Protein AF-A0A2N0R7Z6-F1 (afdb_monomer)

Structure (mmCIF, N/CA/C/O backbone):
data_AF-A0A2N0R7Z6-F1
#
_entry.id   AF-A0A2N0R7Z6-F1
#
loop_
_atom_site.group_PDB
_atom_site.id
_atom_site.type_symbol
_atom_site.label_atom_id
_atom_site.label_alt_id
_atom_site.label_comp_id
_atom_site.label_asym_id
_atom_site.label_entity_id
_atom_site.label_seq_id
_atom_site.pdbx_PDB_ins_code
_atom_site.Cartn_x
_atom_site.Cartn_y
_atom_site.Cartn_z
_atom_site.occupancy
_atom_site.B_iso_or_equiv
_atom_site.auth_seq_id
_atom_site.auth_comp_id
_atom_site.auth_asym_id
_atom_site.auth_atom_id
_atom_site.pdbx_PDB_model_num
ATOM 1 N N . MET A 1 1 ? -1.619 -16.756 28.189 1.00 35.09 1 MET A N 1
ATOM 2 C CA . MET A 1 1 ? -2.649 -15.707 28.339 1.00 35.09 1 MET A CA 1
ATOM 3 C C . MET A 1 1 ? -2.092 -14.624 29.244 1.00 35.09 1 MET A C 1
ATOM 5 O O . MET A 1 1 ? -2.162 -14.758 30.459 1.00 35.09 1 MET A O 1
ATOM 9 N N . ILE A 1 2 ? -1.454 -13.606 28.667 1.00 34.19 2 ILE A N 1
ATOM 10 C CA . ILE A 1 2 ? -1.053 -12.417 29.423 1.00 34.19 2 ILE A CA 1
ATOM 11 C C . ILE A 1 2 ? -2.325 -11.587 29.576 1.00 34.19 2 ILE A C 1
ATOM 13 O O . ILE A 1 2 ? -2.895 -11.128 28.592 1.00 34.19 2 ILE A O 1
ATOM 17 N N . TYR A 1 3 ? -2.829 -11.492 30.803 1.00 36.06 3 TYR A N 1
ATOM 18 C CA . TYR A 1 3 ? -3.946 -10.618 31.135 1.00 36.06 3 TYR A CA 1
ATOM 19 C C . TYR A 1 3 ? -3.518 -9.166 30.878 1.00 36.06 3 TYR A C 1
ATOM 21 O O . TYR A 1 3 ? -2.683 -8.635 31.610 1.00 36.06 3 TYR A O 1
ATOM 29 N N . ASN A 1 4 ? -4.093 -8.542 29.846 1.00 42.53 4 ASN A N 1
ATOM 30 C CA . ASN A 1 4 ? -3.980 -7.115 29.537 1.00 42.53 4 ASN A CA 1
ATOM 31 C C . ASN A 1 4 ? -4.578 -6.282 30.680 1.00 42.53 4 ASN A C 1
ATOM 33 O O . ASN A 1 4 ? -5.741 -5.889 30.666 1.00 42.53 4 ASN A O 1
ATOM 37 N N . ARG A 1 5 ? -3.774 -6.018 31.704 1.00 47.09 5 ARG A N 1
ATOM 38 C CA . ARG A 1 5 ? -3.962 -4.900 32.624 1.00 47.09 5 ARG A CA 1
ATOM 39 C C . ARG A 1 5 ? -2.799 -3.960 32.362 1.00 47.09 5 ARG A C 1
ATOM 41 O O . ARG A 1 5 ? -1.707 -4.315 32.784 1.00 47.09 5 ARG A O 1
ATOM 48 N N . LEU A 1 6 ? -3.031 -2.844 31.657 1.00 50.91 6 LEU A N 1
ATOM 49 C CA . LEU A 1 6 ? -2.324 -1.547 31.809 1.00 50.91 6 LEU A CA 1
ATOM 50 C C . LEU A 1 6 ? -2.405 -0.602 30.597 1.00 50.91 6 LEU A C 1
ATOM 52 O O . LEU A 1 6 ? -1.687 0.391 30.576 1.00 50.91 6 LEU A O 1
ATOM 56 N N . ILE A 1 7 ? -3.290 -0.826 29.624 1.00 56.88 7 ILE A N 1
ATOM 57 C CA . ILE A 1 7 ? -3.593 0.226 28.648 1.00 56.88 7 ILE A CA 1
ATOM 58 C C . ILE A 1 7 ? -5.105 0.409 28.575 1.00 56.88 7 ILE A C 1
ATOM 60 O O . ILE A 1 7 ? -5.805 -0.269 27.833 1.00 56.88 7 ILE A O 1
ATOM 64 N N . THR A 1 8 ? -5.614 1.284 29.437 1.00 68.00 8 THR A N 1
ATOM 65 C CA . THR A 1 8 ? -6.973 1.812 29.332 1.00 68.00 8 THR A CA 1
ATOM 66 C C . THR A 1 8 ? -6.880 3.131 28.587 1.00 68.00 8 THR A C 1
ATOM 68 O O . THR A 1 8 ? -6.302 4.080 29.114 1.00 68.00 8 THR A O 1
ATOM 71 N N . PHE A 1 9 ? -7.415 3.175 27.373 1.00 80.62 9 PHE A N 1
ATOM 72 C CA . PHE A 1 9 ? -7.610 4.428 26.657 1.00 80.62 9 PHE A CA 1
ATOM 73 C C . PHE A 1 9 ? -8.965 5.010 27.037 1.00 80.62 9 PHE A C 1
ATOM 75 O O . PHE A 1 9 ? -9.960 4.288 27.105 1.00 80.62 9 PHE A O 1
ATOM 82 N N . SER A 1 10 ? -8.980 6.306 27.316 1.00 78.12 10 SER A N 1
ATOM 83 C CA . SER A 1 10 ? -10.150 7.036 27.802 1.00 78.12 10 SER A CA 1
ATOM 84 C C . SER A 1 10 ? -10.936 7.685 26.664 1.00 78.12 10 SER A C 1
ATOM 86 O O . SER A 1 10 ? -12.086 8.071 26.868 1.00 78.12 10 SER A O 1
ATOM 88 N N . SER A 1 11 ? -10.333 7.817 25.476 1.00 89.62 11 SER A N 1
ATOM 89 C CA . SER A 1 11 ? -10.980 8.411 24.308 1.00 89.62 11 SER A CA 1
ATOM 90 C C . SER A 1 11 ? -10.436 7.875 22.969 1.00 89.62 11 SER A C 1
ATOM 92 O O . SER A 1 11 ? -9.308 7.367 22.916 1.00 89.62 11 SER A O 1
ATOM 94 N N . PRO A 1 12 ? -11.197 8.017 21.864 1.00 91.38 12 PRO A N 1
ATOM 95 C CA . PRO A 1 12 ? -10.737 7.671 20.516 1.00 91.38 12 PRO A CA 1
ATOM 96 C C . PRO A 1 12 ? -9.461 8.415 20.100 1.00 9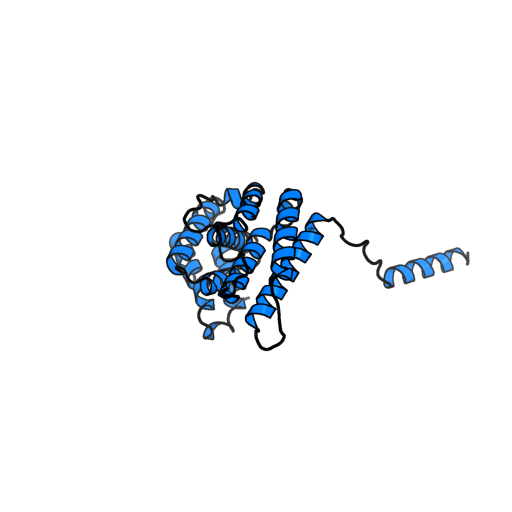1.38 12 PRO A C 1
ATOM 98 O O . PRO A 1 12 ? -8.618 7.868 19.389 1.00 91.38 12 PRO A O 1
ATOM 101 N N . GLU A 1 13 ? -9.270 9.650 20.569 1.00 92.38 13 GLU A N 1
ATOM 102 C CA . GLU A 1 13 ? -8.071 10.441 20.286 1.00 92.38 13 GLU A CA 1
ATOM 103 C C . GLU A 1 13 ? -6.812 9.839 20.916 1.00 92.38 13 GLU A C 1
ATOM 105 O O . GLU A 1 13 ? -5.742 9.881 20.299 1.00 92.38 13 GLU A O 1
ATOM 110 N N . GLU A 1 14 ? -6.921 9.260 22.115 1.00 92.62 14 GLU A N 1
ATOM 111 C CA . GLU A 1 14 ? -5.797 8.578 22.760 1.00 92.62 14 GLU A CA 1
ATOM 112 C C . GLU A 1 14 ? -5.433 7.289 22.013 1.00 92.62 14 GLU A C 1
ATOM 114 O O . GLU A 1 14 ? -4.250 7.047 21.756 1.00 92.62 14 GLU A O 1
ATOM 119 N N . ILE A 1 15 ? -6.439 6.510 21.589 1.00 93.62 15 ILE A N 1
ATOM 120 C CA . ILE A 1 15 ? -6.238 5.301 20.771 1.00 93.62 15 ILE A CA 1
ATOM 121 C C . ILE A 1 15 ? -5.546 5.679 19.459 1.00 93.62 15 ILE A C 1
ATOM 123 O O . ILE A 1 15 ? -4.519 5.097 19.109 1.00 93.62 15 ILE A O 1
ATOM 127 N N . ARG A 1 16 ? -6.049 6.703 18.756 1.00 94.38 16 ARG A N 1
ATOM 128 C CA . ARG A 1 16 ? -5.447 7.212 17.515 1.00 94.38 16 ARG A CA 1
ATOM 129 C C . ARG A 1 16 ? -4.001 7.638 17.736 1.00 94.38 16 ARG A C 1
ATOM 131 O O . ARG A 1 16 ? -3.124 7.234 16.979 1.00 94.38 16 ARG A O 1
ATOM 138 N N . SER A 1 17 ? -3.730 8.399 18.793 1.00 92.88 17 SER A N 1
ATOM 139 C CA . SER A 1 17 ? -2.369 8.831 19.127 1.00 92.88 17 SER A CA 1
ATOM 140 C C . SER A 1 17 ? -1.436 7.636 19.343 1.00 92.88 17 SER A C 1
ATOM 142 O O . SER A 1 17 ? -0.312 7.634 18.836 1.00 92.88 17 SER A O 1
ATOM 144 N N . ALA A 1 18 ? -1.909 6.590 20.028 1.00 93.88 18 ALA A N 1
ATOM 145 C CA . ALA A 1 18 ? -1.157 5.352 20.197 1.00 93.88 18 ALA A CA 1
ATOM 146 C C . ALA A 1 18 ? -0.902 4.650 18.856 1.00 93.88 18 ALA A C 1
ATOM 148 O O . ALA A 1 18 ? 0.247 4.316 18.572 1.00 93.88 18 ALA A O 1
ATOM 149 N N . VAL A 1 19 ? -1.920 4.499 18.000 1.00 94.19 19 VAL A N 1
ATOM 150 C CA . VAL A 1 19 ? -1.770 3.926 16.648 1.00 94.19 19 VAL A CA 1
ATOM 151 C C . VAL A 1 19 ? -0.661 4.645 15.880 1.00 94.19 19 VAL A C 1
ATOM 153 O O . VAL A 1 19 ? 0.244 3.998 15.358 1.00 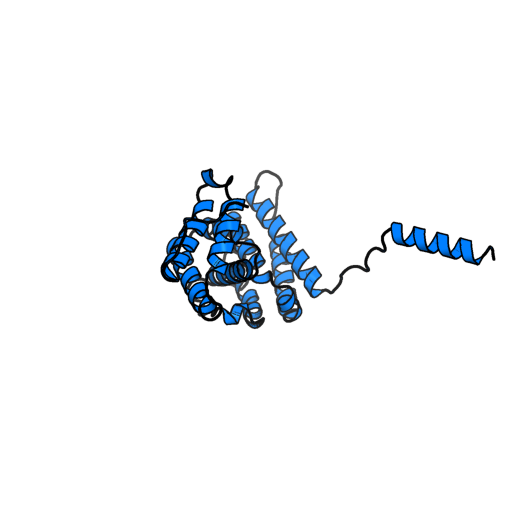94.19 19 VAL A O 1
ATOM 156 N N . ILE A 1 20 ? -0.662 5.981 15.872 1.00 92.38 20 ILE A N 1
ATOM 157 C CA . ILE A 1 20 ? 0.360 6.772 15.175 1.00 92.38 20 ILE A CA 1
ATOM 158 C C . ILE A 1 20 ? 1.766 6.527 15.736 1.00 92.38 20 ILE A C 1
ATOM 160 O O . ILE A 1 20 ? 2.725 6.439 14.968 1.00 92.38 20 ILE A O 1
ATOM 164 N N . VAL A 1 21 ? 1.914 6.398 17.057 1.00 92.06 21 VAL A N 1
ATOM 165 C CA . VAL A 1 21 ? 3.207 6.067 17.675 1.00 92.06 21 VAL A CA 1
ATOM 166 C C . VAL A 1 21 ? 3.667 4.676 17.243 1.00 92.06 21 VAL A C 1
ATOM 168 O O . VAL A 1 21 ? 4.793 4.538 16.762 1.00 92.06 21 VAL A O 1
ATOM 171 N N . PHE A 1 22 ? 2.802 3.666 17.352 1.00 92.25 22 PHE A N 1
ATOM 172 C CA . PHE A 1 22 ? 3.143 2.287 17.003 1.00 92.25 22 PHE A CA 1
ATOM 173 C C . PHE A 1 22 ? 3.451 2.110 15.514 1.00 92.25 22 PHE A C 1
ATOM 175 O O . PHE A 1 22 ? 4.386 1.387 15.188 1.00 92.25 22 PHE A O 1
ATOM 182 N N . LEU A 1 23 ? 2.777 2.835 14.615 1.00 90.88 23 LEU A N 1
ATOM 183 C CA . LEU A 1 23 ? 3.106 2.832 13.182 1.00 90.88 23 LEU A CA 1
ATOM 184 C C . LEU A 1 23 ? 4.501 3.395 12.885 1.00 90.88 23 LEU A C 1
ATOM 186 O O . LEU A 1 23 ? 5.101 3.049 11.869 1.00 90.88 23 LEU A O 1
ATOM 190 N N . ARG A 1 24 ? 5.043 4.250 13.757 1.00 88.06 24 ARG A N 1
ATOM 191 C CA . ARG A 1 24 ? 6.376 4.845 13.579 1.00 88.06 24 ARG A CA 1
ATOM 192 C C . ARG A 1 24 ? 7.496 4.031 14.209 1.00 88.06 24 ARG A C 1
ATOM 194 O O . ARG A 1 24 ? 8.635 4.181 13.776 1.00 88.06 24 ARG A O 1
ATOM 201 N N . LEU A 1 25 ? 7.214 3.191 15.205 1.00 88.88 25 LEU A N 1
ATOM 202 C CA . LEU A 1 25 ? 8.247 2.381 15.863 1.00 88.88 25 LEU A CA 1
ATOM 203 C C . LEU A 1 25 ? 9.074 1.536 14.872 1.00 88.88 25 LEU A C 1
ATOM 205 O O . LEU A 1 25 ? 10.298 1.543 14.998 1.00 88.88 25 LEU A O 1
ATOM 209 N N . PRO A 1 26 ? 8.483 0.903 13.838 1.00 84.50 26 PRO A N 1
ATOM 210 C CA . PRO A 1 26 ? 9.241 0.143 12.844 1.00 84.50 26 PRO A CA 1
ATOM 211 C C . PRO A 1 26 ? 10.211 0.968 11.988 1.00 84.50 26 PRO A C 1
ATOM 213 O O . PRO A 1 26 ? 11.081 0.397 11.332 1.00 84.50 26 PRO A O 1
ATOM 216 N N . LEU A 1 27 ? 10.099 2.303 11.988 1.00 85.50 27 LEU A N 1
ATOM 217 C CA . LEU A 1 27 ? 11.073 3.176 11.321 1.00 85.50 27 LEU A CA 1
ATOM 218 C C . LEU A 1 27 ? 12.439 3.138 12.025 1.00 85.50 27 LEU A C 1
ATOM 220 O O . LEU A 1 27 ? 13.469 3.404 11.399 1.00 85.50 27 LEU A O 1
ATOM 224 N N . ASP A 1 28 ? 12.469 2.782 13.312 1.00 87.44 28 ASP A N 1
ATOM 225 C CA . ASP A 1 28 ? 13.704 2.505 14.030 1.00 87.44 28 ASP A CA 1
ATOM 226 C C . ASP A 1 28 ? 14.141 1.057 13.784 1.00 87.44 28 ASP A C 1
ATOM 228 O O . ASP A 1 28 ? 13.578 0.101 14.319 1.00 87.44 28 ASP A O 1
ATOM 232 N N . LYS A 1 29 ? 15.221 0.892 13.014 1.00 84.19 29 LYS A N 1
ATOM 233 C CA . LYS A 1 29 ? 15.780 -0.427 12.678 1.00 84.19 29 LYS A CA 1
ATOM 234 C C . LYS A 1 29 ? 16.155 -1.267 13.904 1.00 84.19 29 LYS A C 1
ATOM 236 O O . LYS A 1 29 ? 16.246 -2.487 13.795 1.00 84.19 29 LYS A O 1
ATOM 241 N N . ARG A 1 30 ? 16.379 -0.642 15.064 1.00 88.31 30 ARG A N 1
ATOM 242 C CA . ARG A 1 30 ? 16.678 -1.350 16.320 1.00 88.31 30 ARG A CA 1
ATOM 243 C C . ARG A 1 30 ? 15.468 -2.106 16.865 1.00 88.31 30 ARG A C 1
ATOM 245 O O . ARG A 1 30 ? 15.650 -3.036 17.640 1.00 88.31 30 ARG A O 1
ATOM 252 N N . LEU A 1 31 ? 14.259 -1.722 16.455 1.00 86.00 31 LEU A N 1
ATOM 253 C CA . LEU A 1 31 ? 12.999 -2.311 16.903 1.00 86.00 31 LEU A CA 1
ATOM 254 C C . LEU A 1 31 ? 12.452 -3.368 15.932 1.00 86.00 31 LEU A C 1
ATOM 256 O O . LEU A 1 31 ? 11.385 -3.916 16.182 1.00 86.00 31 LEU A O 1
ATOM 260 N N . LEU A 1 32 ? 13.180 -3.718 14.861 1.00 81.44 32 LEU A N 1
ATOM 261 C CA . LEU A 1 32 ? 12.740 -4.730 13.885 1.00 81.44 32 LEU A CA 1
ATOM 262 C C . LEU A 1 32 ? 12.458 -6.100 14.518 1.00 81.44 32 LEU A C 1
ATOM 264 O O . LEU A 1 32 ? 11.581 -6.826 14.050 1.00 81.44 32 LEU A O 1
ATOM 268 N N . SER A 1 33 ? 13.165 -6.441 15.599 1.00 87.00 33 SER A N 1
ATOM 269 C CA . SER A 1 33 ? 12.931 -7.672 16.362 1.00 87.00 33 SER A CA 1
ATOM 270 C C . SER A 1 33 ? 11.574 -7.710 17.067 1.00 87.00 33 SER A C 1
ATOM 272 O O . SER A 1 33 ? 11.182 -8.781 17.506 1.00 87.00 33 SER A O 1
ATOM 274 N N . LEU A 1 34 ? 10.898 -6.563 17.199 1.00 88.19 34 LEU A N 1
ATOM 275 C CA . LEU A 1 34 ? 9.585 -6.410 17.832 1.00 88.19 34 LEU A CA 1
ATOM 276 C C . LEU A 1 34 ? 8.459 -6.206 16.804 1.00 88.19 34 LEU A C 1
ATOM 278 O O . LEU A 1 34 ? 7.361 -5.791 17.165 1.00 88.19 34 LEU A O 1
ATOM 282 N N . SER A 1 35 ? 8.730 -6.416 15.512 1.00 86.25 35 SER A N 1
ATOM 283 C CA . SER A 1 35 ? 7.763 -6.165 14.431 1.00 86.25 35 SER A CA 1
ATOM 284 C C . SER A 1 35 ? 6.459 -6.942 14.618 1.00 86.25 35 SER A C 1
ATOM 286 O O . SER A 1 35 ? 5.386 -6.364 14.479 1.00 86.25 35 SER A O 1
ATOM 288 N N . SER A 1 36 ? 6.540 -8.213 15.021 1.00 87.88 36 SER A N 1
ATOM 289 C CA . SER A 1 36 ? 5.358 -9.042 15.284 1.00 87.88 36 SER A CA 1
ATOM 290 C C . SER A 1 36 ? 4.529 -8.518 16.459 1.00 87.88 36 SER A C 1
ATOM 292 O O . SER A 1 36 ? 3.302 -8.561 16.418 1.00 87.88 36 SER A O 1
ATOM 294 N N . GLU A 1 37 ? 5.170 -8.061 17.532 1.00 90.50 37 GLU A N 1
ATOM 295 C CA . GLU A 1 37 ? 4.500 -7.511 18.709 1.00 90.50 37 GLU A CA 1
ATOM 296 C C . GLU A 1 37 ? 3.864 -6.156 18.395 1.00 90.50 37 GLU A C 1
ATOM 298 O O . GLU A 1 37 ? 2.748 -5.885 18.832 1.00 90.50 37 GLU A O 1
ATOM 303 N N . ILE A 1 38 ? 4.549 -5.324 17.604 1.00 90.31 38 ILE A N 1
ATOM 304 C CA . ILE A 1 38 ? 4.013 -4.053 17.111 1.00 90.31 38 ILE A CA 1
ATOM 305 C C . ILE A 1 38 ? 2.781 -4.309 16.240 1.00 90.31 38 ILE A C 1
ATOM 307 O O . ILE A 1 38 ? 1.764 -3.652 16.447 1.00 90.31 38 ILE A O 1
ATOM 311 N N . GLU A 1 39 ? 2.835 -5.279 15.323 1.00 90.88 39 GLU A N 1
ATOM 312 C CA . GLU A 1 39 ? 1.698 -5.643 14.473 1.00 90.88 39 GLU A CA 1
ATOM 313 C C . GLU A 1 39 ? 0.490 -6.098 15.311 1.00 90.88 39 GLU A C 1
ATOM 315 O O . GLU A 1 39 ? -0.622 -5.614 15.105 1.00 90.88 39 GLU A O 1
ATOM 320 N N . GLN A 1 40 ? 0.704 -6.964 16.308 1.00 91.25 40 GLN A N 1
ATOM 321 C CA . GLN A 1 40 ? -0.361 -7.436 17.205 1.00 91.25 40 GLN A CA 1
ATOM 322 C C . GLN A 1 40 ? -0.963 -6.310 18.053 1.00 91.25 40 GLN A C 1
ATOM 324 O O . GLN A 1 40 ? -2.176 -6.261 18.251 1.00 91.25 40 GLN A O 1
ATOM 329 N N . LEU A 1 41 ? -0.132 -5.398 18.565 1.00 92.38 41 LEU A N 1
ATOM 330 C CA . LEU A 1 41 ? -0.609 -4.248 19.333 1.00 92.38 41 LEU A CA 1
ATOM 331 C C . LEU A 1 41 ? -1.389 -3.274 18.454 1.00 92.38 41 LEU A C 1
ATOM 333 O O . LEU A 1 41 ? -2.435 -2.790 18.879 1.00 92.38 41 LEU A O 1
ATOM 337 N N . LEU A 1 42 ? -0.919 -3.017 17.231 1.00 93.94 42 LEU A N 1
ATOM 338 C CA . LEU A 1 42 ? -1.658 -2.224 16.254 1.00 93.94 42 LEU A CA 1
ATOM 339 C C . LEU A 1 42 ? -3.019 -2.845 15.966 1.00 93.94 42 LEU A C 1
ATOM 341 O O . LEU A 1 42 ? -4.006 -2.120 15.962 1.00 93.94 42 LEU A O 1
ATOM 345 N N . ASP A 1 43 ? -3.088 -4.162 15.784 1.00 94.25 43 ASP A N 1
ATOM 346 C CA . ASP A 1 43 ? -4.355 -4.847 15.541 1.00 94.25 43 ASP A CA 1
ATOM 347 C C . ASP A 1 43 ? -5.345 -4.636 16.692 1.00 94.25 43 ASP A C 1
ATOM 349 O O . ASP A 1 43 ? -6.462 -4.166 16.483 1.00 94.25 43 ASP A O 1
ATOM 353 N N . LEU A 1 44 ? -4.896 -4.855 17.933 1.00 93.31 44 LEU A N 1
ATOM 354 C CA . LEU A 1 44 ? -5.714 -4.611 19.121 1.00 93.31 44 LEU A CA 1
ATOM 355 C C . LEU A 1 44 ? -6.188 -3.157 19.206 1.00 93.31 44 LEU A C 1
ATOM 357 O O . LEU A 1 44 ? -7.358 -2.928 19.486 1.00 93.31 44 LEU A O 1
ATOM 361 N N . LEU A 1 45 ? -5.308 -2.183 18.950 1.00 94.25 45 LEU A N 1
ATOM 362 C CA . LEU A 1 45 ? -5.658 -0.760 18.967 1.00 94.25 45 LEU A CA 1
ATOM 363 C C . LEU A 1 45 ? -6.689 -0.408 17.894 1.00 94.25 45 LEU A C 1
ATOM 365 O O . LEU A 1 45 ? -7.624 0.342 18.169 1.00 94.25 45 LEU A O 1
ATOM 369 N N . LEU A 1 46 ? -6.530 -0.942 16.681 1.00 94.25 46 LEU A N 1
ATOM 370 C CA . LEU A 1 46 ? -7.481 -0.705 15.602 1.00 94.25 46 LEU A CA 1
ATOM 371 C C . LEU A 1 46 ? -8.851 -1.286 15.942 1.00 94.25 46 LEU A C 1
ATOM 373 O O . LEU A 1 46 ? -9.840 -0.634 15.637 1.00 94.25 46 LEU A O 1
ATOM 377 N N . GLU A 1 47 ? -8.929 -2.442 16.602 1.00 92.88 47 GLU A N 1
ATOM 378 C CA . GLU A 1 47 ? -10.188 -3.067 17.041 1.00 92.88 47 GLU A CA 1
ATOM 379 C C . GLU A 1 47 ? -10.867 -2.338 18.218 1.00 92.88 47 GLU A C 1
ATOM 381 O O . GLU A 1 47 ? -12.054 -2.544 18.461 1.00 92.88 47 GLU A O 1
ATOM 386 N N . MET A 1 48 ? -10.171 -1.437 18.924 1.00 92.81 48 MET A N 1
ATOM 387 C CA . MET A 1 48 ? -10.778 -0.650 20.009 1.00 92.81 48 MET A CA 1
ATOM 388 C C . MET A 1 48 ? -11.731 0.450 19.523 1.00 92.81 48 MET A C 1
ATOM 390 O O . MET A 1 48 ? -12.517 0.955 20.323 1.00 92.81 48 MET A O 1
ATOM 394 N N . PHE A 1 49 ? -11.672 0.847 18.249 1.00 92.62 49 PHE A N 1
ATOM 395 C CA . PHE A 1 49 ? -12.618 1.818 17.699 1.00 92.62 49 PHE A CA 1
ATOM 396 C C . PHE A 1 49 ? -14.009 1.199 17.506 1.00 92.62 49 PHE A C 1
ATOM 398 O O . PHE A 1 49 ? -14.144 0.076 17.016 1.00 92.62 49 PHE A O 1
ATOM 405 N N . GLU A 1 50 ? -15.058 1.946 17.829 1.00 91.31 50 GLU A N 1
ATOM 406 C CA . GLU A 1 50 ? -16.431 1.531 17.531 1.00 91.31 50 GLU A CA 1
ATOM 407 C C . GLU A 1 50 ? -16.700 1.595 16.012 1.00 91.31 50 GLU A C 1
ATOM 409 O O . GLU A 1 50 ? -16.064 2.358 15.279 1.00 91.31 50 GLU A O 1
ATOM 414 N N . GLU A 1 51 ? -17.617 0.762 15.509 1.00 88.31 51 GLU A N 1
ATOM 415 C CA . GLU A 1 51 ? -17.904 0.645 14.066 1.00 88.31 51 GLU A CA 1
ATOM 416 C C . GLU A 1 51 ? -18.406 1.957 13.439 1.00 88.31 51 GLU A C 1
ATOM 418 O O . GLU A 1 51 ? -18.064 2.286 12.302 1.00 88.31 51 GLU A O 1
ATOM 423 N N . ASP A 1 52 ? -19.190 2.736 14.182 1.00 89.69 52 ASP A N 1
ATOM 424 C CA . ASP A 1 52 ? -19.708 4.042 13.766 1.00 89.69 52 ASP A CA 1
ATOM 425 C C . ASP A 1 52 ? -18.609 5.118 13.697 1.00 89.69 52 ASP A C 1
ATOM 427 O O . ASP A 1 52 ? -18.662 6.007 12.844 1.00 89.69 52 ASP A O 1
ATOM 431 N N . GLN A 1 53 ? -17.575 4.998 14.532 1.00 89.69 53 GLN A N 1
ATOM 432 C CA . GLN A 1 53 ? -16.428 5.910 14.576 1.00 89.69 53 GLN A CA 1
ATOM 433 C C . GLN A 1 53 ? -15.329 5.538 13.574 1.00 89.69 53 GLN A C 1
ATOM 435 O O . GLN A 1 53 ? -14.566 6.402 13.131 1.00 89.69 53 GLN A O 1
ATOM 440 N N . TRP A 1 54 ? -15.232 4.258 13.201 1.00 89.56 54 TRP A N 1
ATOM 441 C CA . TRP A 1 54 ? -14.114 3.705 12.431 1.00 89.56 54 TRP A CA 1
ATOM 442 C C . TRP A 1 54 ? -13.811 4.481 11.143 1.00 89.56 54 TRP A C 1
ATOM 444 O O . TRP A 1 54 ? -12.651 4.752 10.817 1.00 89.56 54 TRP A O 1
ATOM 454 N N . LYS A 1 55 ? -14.859 4.895 10.426 1.00 86.38 55 LYS A N 1
ATOM 455 C CA . LYS A 1 55 ? -14.744 5.661 9.178 1.00 86.38 55 LYS A CA 1
ATOM 456 C C . LYS A 1 55 ? -14.042 7.005 9.373 1.00 86.38 55 LYS A C 1
ATOM 458 O O . LYS A 1 55 ? -13.160 7.356 8.588 1.00 86.38 55 LYS A O 1
ATOM 463 N N . GLU A 1 56 ? -14.441 7.760 10.392 1.00 88.44 56 GLU A N 1
ATOM 464 C CA . GLU A 1 56 ? -13.837 9.057 10.700 1.00 88.44 56 GLU A CA 1
ATOM 465 C C . GLU A 1 56 ? -12.410 8.877 11.222 1.00 88.44 56 GLU A C 1
ATOM 467 O O . GLU A 1 56 ? -11.483 9.523 10.731 1.00 88.44 56 GLU A O 1
ATOM 472 N N . GLN A 1 57 ? -12.211 7.928 12.139 1.00 91.12 57 GLN A N 1
ATOM 473 C CA . GLN A 1 57 ? -10.906 7.663 12.741 1.00 91.12 57 GLN A CA 1
ATOM 474 C C . GLN A 1 57 ? -9.879 7.195 11.712 1.00 91.12 57 GLN A C 1
ATOM 476 O O . GLN A 1 57 ? -8.743 7.656 11.731 1.00 91.12 57 GLN A O 1
ATOM 481 N N . THR A 1 58 ? -10.276 6.374 10.741 1.00 90.12 58 THR A N 1
ATOM 482 C CA . THR A 1 58 ? -9.390 5.972 9.639 1.00 90.12 58 THR A CA 1
ATOM 483 C C . THR A 1 58 ? -8.919 7.173 8.818 1.00 90.12 58 THR A C 1
ATOM 485 O O . THR A 1 58 ? -7.740 7.264 8.474 1.00 90.12 58 THR A O 1
ATOM 488 N N . LYS A 1 59 ? -9.812 8.128 8.522 1.00 87.81 59 LYS A N 1
ATOM 489 C CA . LYS A 1 59 ? -9.436 9.359 7.812 1.00 87.81 59 LYS A CA 1
ATOM 490 C C . LYS A 1 59 ? -8.425 10.173 8.618 1.00 87.81 59 LYS A C 1
ATOM 492 O O . LYS A 1 59 ? -7.399 10.563 8.065 1.00 87.81 59 LYS A O 1
ATOM 497 N N . LEU A 1 60 ? -8.695 10.364 9.907 1.00 90.88 60 LEU A N 1
ATOM 498 C CA . LEU A 1 60 ? -7.819 11.098 10.817 1.00 90.88 60 LEU A CA 1
ATOM 499 C C . LEU A 1 60 ? -6.448 10.425 10.968 1.00 90.88 60 LEU A C 1
ATOM 501 O O . LEU A 1 60 ? -5.430 11.104 10.888 1.00 90.88 60 LEU A O 1
ATOM 505 N N . ILE A 1 61 ? -6.404 9.094 11.101 1.00 92.56 61 ILE A N 1
ATOM 506 C CA . ILE A 1 61 ? -5.151 8.325 11.126 1.00 92.56 61 ILE A CA 1
ATOM 507 C C . ILE A 1 61 ? -4.354 8.578 9.843 1.00 92.56 61 ILE A C 1
ATOM 509 O O . ILE A 1 61 ? -3.157 8.844 9.909 1.00 92.56 61 ILE A O 1
ATOM 513 N N . CYS A 1 62 ? -4.998 8.532 8.674 1.00 89.25 62 CYS A N 1
ATOM 514 C CA . CYS A 1 62 ? -4.318 8.800 7.410 1.00 89.25 62 CYS A CA 1
ATOM 515 C C . CYS A 1 62 ? -3.763 10.226 7.319 1.00 89.25 62 CYS A C 1
ATOM 517 O O . CYS A 1 62 ? -2.631 10.402 6.865 1.00 89.25 62 CYS A O 1
ATOM 519 N N . ASP A 1 63 ? -4.536 11.224 7.756 1.00 87.88 63 ASP A N 1
ATOM 520 C CA . ASP A 1 63 ? -4.100 12.625 7.795 1.00 87.88 63 ASP A CA 1
ATOM 521 C C . ASP A 1 63 ? -2.873 12.795 8.711 1.00 87.88 63 ASP A C 1
ATOM 523 O O . ASP A 1 63 ? -1.875 13.404 8.316 1.00 87.88 63 ASP A O 1
ATOM 527 N N . ASP A 1 64 ? -2.902 12.181 9.896 1.00 89.81 64 ASP A N 1
ATOM 528 C CA . ASP A 1 64 ? -1.811 12.232 10.874 1.00 89.81 64 ASP A CA 1
ATOM 529 C C . ASP A 1 64 ? -0.547 11.502 10.378 1.00 89.81 64 ASP A C 1
ATOM 531 O O . ASP A 1 64 ? 0.581 11.981 10.565 1.00 89.81 64 ASP A O 1
ATOM 535 N N . VAL A 1 65 ? -0.712 10.350 9.715 1.00 89.31 65 VAL A N 1
ATOM 536 C CA . VAL A 1 65 ? 0.392 9.609 9.085 1.00 89.31 65 VAL A CA 1
ATOM 537 C C . VAL A 1 65 ? 1.040 10.463 7.999 1.00 89.31 65 VAL A C 1
ATOM 539 O O . VAL A 1 65 ? 2.258 10.654 8.030 1.00 89.31 65 VAL A O 1
ATOM 542 N N . GLU A 1 66 ? 0.255 11.026 7.080 1.00 85.38 66 GLU A N 1
ATOM 543 C CA . GLU A 1 66 ? 0.774 11.868 5.999 1.00 85.38 66 GLU A CA 1
ATOM 544 C C . GLU A 1 66 ? 1.510 13.099 6.502 1.00 85.38 66 GLU A C 1
ATOM 546 O O . GLU A 1 66 ? 2.615 13.387 6.030 1.00 85.38 66 GLU A O 1
ATOM 551 N N . PHE A 1 67 ? 0.922 13.793 7.479 1.00 84.50 67 PHE A N 1
ATOM 552 C CA . PHE A 1 67 ? 1.549 14.941 8.118 1.00 84.50 67 PHE A CA 1
ATOM 553 C C . PHE A 1 67 ? 2.913 14.568 8.710 1.00 84.50 67 PHE A C 1
ATOM 555 O O . PHE A 1 67 ? 3.873 15.333 8.620 1.00 84.50 67 PHE A O 1
ATOM 562 N N . SER A 1 68 ? 3.023 13.367 9.277 1.00 82.12 68 SER A N 1
ATOM 563 C CA . SER A 1 68 ? 4.220 12.952 10.001 1.00 82.12 68 SER A CA 1
ATOM 564 C C . SER A 1 68 ? 5.347 12.350 9.171 1.00 82.12 68 SER A C 1
ATOM 566 O O . SER A 1 68 ? 6.513 12.542 9.510 1.00 82.12 68 SER A O 1
ATOM 568 N N . CYS A 1 69 ? 5.036 11.629 8.094 1.00 76.31 69 CYS A N 1
ATOM 569 C CA . CYS A 1 69 ? 6.052 11.002 7.243 1.00 76.31 69 CYS A CA 1
ATOM 570 C C . CYS A 1 69 ? 6.700 11.978 6.260 1.00 76.31 69 CYS A C 1
ATOM 572 O O . CYS A 1 69 ? 7.755 11.677 5.693 1.00 76.31 69 CYS A O 1
ATOM 574 N N . GLY A 1 70 ? 6.062 13.127 6.023 1.00 76.25 70 GLY A N 1
ATOM 575 C CA . GLY A 1 70 ? 6.502 14.096 5.029 1.00 76.25 70 GLY A CA 1
ATOM 576 C C . GLY A 1 70 ? 6.553 13.499 3.618 1.00 76.25 70 GLY A C 1
ATOM 577 O O . GLY A 1 70 ? 5.710 12.694 3.211 1.00 76.25 70 GLY A O 1
ATOM 578 N N . SER A 1 71 ? 7.555 13.903 2.837 1.00 79.19 71 SER A N 1
ATOM 579 C CA . SER A 1 71 ? 7.729 13.486 1.438 1.00 79.19 71 SER A CA 1
ATOM 580 C C . SER A 1 71 ? 8.580 12.222 1.249 1.00 79.19 71 SER A C 1
ATOM 582 O O . SER A 1 71 ? 8.765 11.791 0.112 1.00 79.19 71 SER A O 1
ATOM 584 N N . ILE A 1 72 ? 9.085 11.604 2.324 1.00 86.81 72 ILE A N 1
ATOM 585 C CA . ILE A 1 72 ? 10.023 10.474 2.235 1.00 86.81 72 ILE A CA 1
ATOM 586 C C . ILE A 1 72 ? 9.259 9.175 1.936 1.00 86.81 72 ILE A C 1
ATOM 588 O O . ILE A 1 72 ? 8.556 8.627 2.785 1.00 86.81 72 ILE A O 1
ATOM 592 N N . THR A 1 73 ? 9.429 8.652 0.721 1.00 89.69 73 THR A N 1
ATOM 593 C CA . THR A 1 73 ? 8.751 7.439 0.218 1.00 89.69 73 THR A CA 1
ATOM 594 C C . THR A 1 73 ? 9.092 6.185 1.023 1.00 89.69 73 THR A C 1
ATOM 596 O O . THR A 1 73 ? 8.225 5.346 1.241 1.00 89.69 73 THR A O 1
ATOM 599 N N . GLN A 1 74 ? 10.331 6.068 1.510 1.00 90.31 74 GLN A N 1
ATOM 600 C CA . GLN A 1 74 ? 10.781 4.916 2.295 1.00 90.31 74 GLN A CA 1
ATOM 601 C C . GLN A 1 74 ? 10.024 4.797 3.622 1.00 90.31 74 GLN A C 1
ATOM 603 O O . GLN A 1 74 ? 9.629 3.701 3.997 1.00 90.31 74 GLN A O 1
ATOM 608 N N . PHE A 1 75 ? 9.759 5.914 4.307 1.00 90.69 75 PHE A N 1
ATOM 609 C CA . PHE A 1 75 ? 8.992 5.895 5.557 1.00 90.69 75 PHE A CA 1
ATOM 610 C C . PHE A 1 75 ? 7.537 5.510 5.317 1.00 90.69 75 PHE A C 1
ATOM 612 O O . PHE A 1 75 ? 6.977 4.715 6.066 1.00 90.69 75 PHE A O 1
ATOM 619 N N . LYS A 1 76 ? 6.952 6.014 4.227 1.00 92.06 76 LYS A N 1
ATOM 620 C CA . LYS A 1 76 ? 5.610 5.627 3.785 1.00 92.06 76 LYS A CA 1
ATOM 621 C C . LYS A 1 76 ? 5.517 4.124 3.508 1.00 92.06 76 LYS A C 1
ATOM 623 O O . LYS A 1 76 ? 4.581 3.484 3.974 1.00 92.06 76 LYS A O 1
ATOM 628 N N . ALA A 1 77 ? 6.505 3.558 2.810 1.00 92.75 77 ALA A N 1
ATOM 629 C CA . ALA A 1 77 ? 6.592 2.119 2.557 1.00 92.75 77 ALA A CA 1
ATOM 630 C C . ALA A 1 77 ? 6.688 1.312 3.854 1.00 92.75 77 ALA A C 1
ATOM 632 O O . ALA A 1 77 ? 5.873 0.417 4.064 1.00 92.75 77 ALA A O 1
ATOM 633 N N . SER A 1 78 ? 7.593 1.688 4.761 1.00 90.25 78 SER A N 1
ATOM 634 C CA . SER A 1 78 ? 7.741 0.990 6.040 1.00 90.25 78 SER A CA 1
ATOM 635 C C . SER A 1 78 ? 6.468 1.027 6.889 1.00 90.25 78 SER A C 1
ATOM 637 O O . SER A 1 78 ? 6.151 0.032 7.529 1.00 90.25 78 SER A O 1
ATOM 639 N N . ILE A 1 79 ? 5.696 2.118 6.880 1.00 91.69 79 ILE A N 1
ATOM 640 C CA . ILE A 1 79 ? 4.404 2.148 7.587 1.00 91.69 79 ILE A CA 1
ATOM 641 C C . ILE A 1 79 ? 3.421 1.136 7.000 1.00 91.69 79 ILE A C 1
ATOM 643 O O . ILE A 1 79 ? 2.802 0.386 7.751 1.00 91.69 79 ILE A O 1
ATOM 647 N N . LEU A 1 80 ? 3.283 1.092 5.671 1.00 92.94 80 LEU A N 1
ATOM 648 C CA . LEU A 1 80 ? 2.348 0.169 5.023 1.00 92.94 80 LEU A CA 1
ATOM 649 C C . LEU A 1 80 ? 2.699 -1.300 5.284 1.00 92.94 80 LEU A C 1
ATOM 651 O O . LEU A 1 80 ? 1.799 -2.110 5.514 1.00 92.94 80 LEU A O 1
ATOM 655 N N . GLU A 1 81 ? 3.993 -1.625 5.282 1.00 91.25 81 GLU A N 1
ATOM 656 C CA . GLU A 1 81 ? 4.506 -2.974 5.546 1.00 91.25 81 GLU A CA 1
ATOM 657 C C . GLU A 1 81 ? 4.221 -3.455 6.976 1.00 91.25 81 GLU A C 1
ATOM 659 O O . GLU A 1 81 ? 4.061 -4.653 7.181 1.00 91.25 81 GLU A O 1
ATOM 664 N N . ASN A 1 82 ? 4.126 -2.541 7.951 1.00 89.88 82 ASN A N 1
ATOM 665 C CA . ASN A 1 82 ? 3.920 -2.874 9.367 1.00 89.88 82 ASN A CA 1
ATOM 666 C C . ASN A 1 82 ? 2.460 -2.754 9.834 1.00 89.88 82 ASN A C 1
ATOM 668 O O . ASN A 1 82 ? 2.166 -2.963 11.010 1.00 89.88 82 ASN A O 1
ATOM 672 N N . LEU A 1 8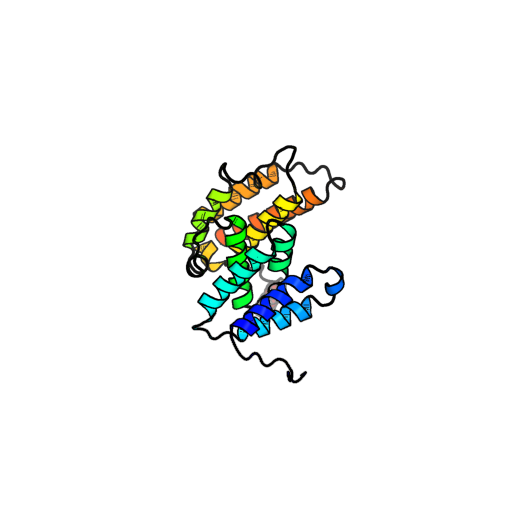3 ? 1.533 -2.403 8.939 1.00 93.00 83 LEU A N 1
ATOM 673 C CA . LEU A 1 83 ? 0.107 -2.462 9.254 1.00 93.00 83 LEU A CA 1
ATOM 674 C C . LEU A 1 83 ? -0.347 -3.918 9.417 1.00 93.00 83 LEU A C 1
ATOM 676 O O . LEU A 1 83 ? 0.117 -4.767 8.654 1.00 93.00 83 LEU A O 1
ATOM 680 N N . PRO A 1 84 ? -1.291 -4.210 10.328 1.00 92.81 84 PRO A N 1
ATOM 681 C CA . PRO A 1 84 ? -1.747 -5.572 10.568 1.00 92.81 84 PRO A CA 1
ATOM 682 C C . PRO A 1 84 ? -2.506 -6.162 9.377 1.00 92.81 84 PRO A C 1
ATOM 684 O O . PRO A 1 84 ? -3.122 -5.455 8.576 1.00 92.81 84 PRO A O 1
ATOM 687 N N . ILE A 1 85 ? -2.479 -7.489 9.259 1.00 90.12 85 ILE A N 1
ATOM 688 C CA . ILE A 1 85 ? -3.199 -8.237 8.211 1.00 90.12 85 ILE A CA 1
ATOM 689 C C . ILE A 1 85 ? -4.713 -8.391 8.457 1.00 90.12 85 ILE A C 1
ATOM 691 O O . ILE A 1 85 ? -5.405 -9.015 7.648 1.00 90.12 85 ILE A O 1
ATOM 695 N N . SER A 1 86 ? -5.242 -7.838 9.550 1.00 92.19 86 SER A N 1
ATOM 696 C CA . SER A 1 86 ? -6.674 -7.852 9.865 1.00 92.19 86 SER A CA 1
ATOM 697 C C . SER A 1 86 ? -7.511 -7.060 8.858 1.00 92.19 86 SER A C 1
ATOM 699 O O . SER A 1 86 ? -6.995 -6.396 7.958 1.00 92.19 86 SER A O 1
ATOM 701 N N . ASN A 1 87 ? -8.840 -7.126 8.971 1.00 90.00 87 ASN A N 1
ATOM 702 C CA . ASN A 1 87 ? -9.727 -6.392 8.062 1.00 90.00 87 ASN A CA 1
ATOM 703 C C . ASN A 1 87 ? -9.510 -4.877 8.160 1.00 90.00 87 ASN A C 1
ATOM 705 O O . ASN A 1 87 ? -9.334 -4.222 7.131 1.00 90.00 87 ASN A O 1
ATOM 709 N N . ARG A 1 88 ? -9.455 -4.338 9.385 1.00 92.19 88 ARG A N 1
ATOM 710 C CA . ARG A 1 88 ? -9.187 -2.916 9.634 1.00 92.19 88 ARG A CA 1
ATOM 711 C C . ARG A 1 88 ? -7.782 -2.522 9.182 1.00 92.19 88 ARG A C 1
ATOM 713 O O . ARG A 1 88 ? -7.628 -1.510 8.499 1.00 92.19 88 ARG A O 1
ATOM 720 N N . GLY A 1 89 ? -6.781 -3.358 9.464 1.00 93.69 89 GLY A N 1
ATOM 721 C CA . GLY A 1 89 ? -5.404 -3.145 9.017 1.00 93.69 89 GLY A CA 1
ATOM 722 C C . GLY A 1 89 ? -5.248 -3.115 7.495 1.00 93.69 89 GLY A C 1
ATOM 723 O O . GLY A 1 89 ? -4.662 -2.176 6.956 1.00 93.69 89 GLY A O 1
ATOM 724 N N . ARG A 1 90 ? -5.841 -4.079 6.777 1.00 92.00 90 ARG A N 1
ATOM 725 C CA . ARG A 1 90 ? -5.835 -4.121 5.303 1.00 92.00 90 ARG A CA 1
ATOM 726 C C . ARG A 1 90 ? -6.561 -2.935 4.681 1.00 92.00 90 ARG A C 1
ATOM 728 O O . ARG A 1 90 ? -6.039 -2.344 3.738 1.00 92.00 90 ARG A O 1
ATOM 735 N N . LEU A 1 91 ? -7.724 -2.556 5.216 1.00 90.44 91 LEU A N 1
ATOM 736 C CA . LEU A 1 91 ? -8.470 -1.381 4.757 1.00 90.44 91 LEU A CA 1
ATOM 737 C C . LEU A 1 91 ? -7.634 -0.103 4.912 1.00 90.44 91 LEU A C 1
ATOM 739 O O . LEU A 1 91 ? -7.491 0.663 3.958 1.00 90.44 91 LEU A O 1
ATOM 743 N N . LEU A 1 92 ? -7.041 0.097 6.093 1.00 92.88 92 LEU A N 1
ATOM 744 C CA . LEU A 1 92 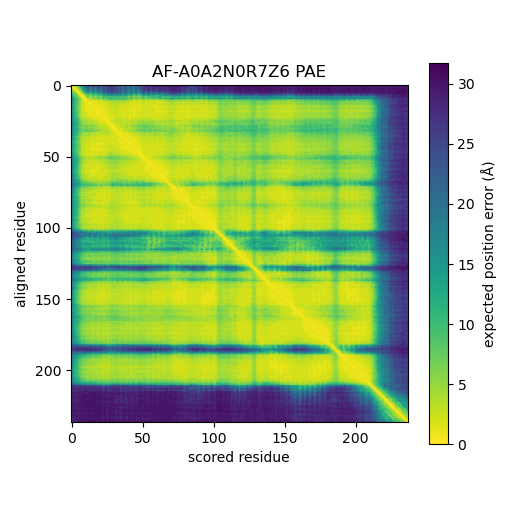? -6.182 1.243 6.381 1.00 92.88 92 LEU A CA 1
ATOM 745 C C . LEU A 1 92 ? -4.944 1.254 5.473 1.00 92.88 92 LEU A C 1
ATOM 747 O O . LEU A 1 92 ? -4.617 2.292 4.898 1.00 92.88 92 LEU A O 1
ATOM 751 N N . ARG A 1 93 ? -4.296 0.096 5.279 1.00 93.94 93 ARG A N 1
ATOM 752 C CA . ARG A 1 93 ? -3.138 -0.061 4.383 1.00 93.94 93 ARG A CA 1
ATOM 753 C C . ARG A 1 93 ? -3.492 0.338 2.960 1.00 93.94 93 ARG A C 1
ATOM 755 O O . ARG A 1 93 ? -2.778 1.119 2.337 1.00 93.94 93 ARG A O 1
ATOM 762 N N . ARG A 1 94 ? -4.617 -0.165 2.465 1.00 91.62 94 ARG A N 1
ATOM 763 C CA . ARG A 1 94 ? -5.103 0.126 1.123 1.00 91.62 94 ARG A CA 1
ATOM 764 C C . ARG A 1 94 ? -5.424 1.609 0.949 1.00 91.62 94 ARG A C 1
ATOM 766 O O . ARG A 1 94 ? -5.028 2.204 -0.051 1.00 91.62 94 ARG A O 1
ATOM 773 N N . PHE A 1 95 ? -6.086 2.224 1.927 1.00 90.62 95 PHE A N 1
ATOM 774 C CA . PHE A 1 95 ? -6.428 3.643 1.864 1.00 90.62 95 PHE A CA 1
ATOM 775 C C . PHE A 1 95 ? -5.197 4.549 1.906 1.00 90.62 95 PHE A C 1
ATOM 777 O O . PHE A 1 95 ? -5.069 5.437 1.062 1.00 90.62 95 PHE A O 1
ATOM 784 N N . LEU A 1 96 ? -4.248 4.287 2.808 1.00 91.75 96 LEU A N 1
ATOM 785 C CA . LEU A 1 96 ? -2.961 4.988 2.832 1.00 91.75 96 LEU A CA 1
ATOM 786 C C . LEU A 1 96 ? -2.202 4.824 1.512 1.00 91.75 96 LEU A C 1
ATOM 788 O O . LEU A 1 96 ? -1.655 5.796 1.000 1.00 91.75 96 LEU A O 1
ATOM 792 N N . ALA A 1 97 ? -2.205 3.625 0.925 1.00 92.44 97 ALA A N 1
ATOM 793 C CA . ALA A 1 97 ? -1.545 3.369 -0.350 1.00 92.44 97 ALA A CA 1
ATOM 794 C C . ALA A 1 97 ? -2.132 4.210 -1.497 1.00 92.44 97 ALA A C 1
ATOM 796 O O . ALA A 1 97 ? -1.375 4.841 -2.238 1.00 92.44 97 ALA A O 1
ATOM 797 N N . PHE A 1 98 ? -3.465 4.301 -1.599 1.00 89.12 98 PHE A N 1
ATOM 798 C CA . PHE A 1 98 ? -4.123 5.212 -2.543 1.00 89.12 98 PHE A CA 1
ATOM 799 C C . PHE A 1 98 ? -3.706 6.661 -2.305 1.00 89.12 98 PHE A C 1
ATOM 801 O O . PHE A 1 98 ? -3.269 7.342 -3.235 1.00 89.12 98 PHE A O 1
ATOM 808 N N . ARG A 1 99 ? -3.764 7.136 -1.059 1.00 87.50 99 ARG A N 1
ATOM 809 C CA . ARG A 1 99 ? -3.379 8.520 -0.782 1.00 87.50 99 ARG A CA 1
ATOM 810 C C . ARG A 1 99 ? -1.900 8.791 -1.070 1.00 87.50 99 ARG A C 1
ATOM 812 O O . ARG A 1 99 ? -1.558 9.855 -1.575 1.00 87.50 99 ARG A O 1
ATOM 819 N N . PHE A 1 100 ? -1.009 7.828 -0.849 1.00 89.44 100 PHE A N 1
ATOM 820 C CA . PHE A 1 100 ? 0.408 7.975 -1.188 1.00 89.44 100 PHE A CA 1
ATOM 821 C C . PHE A 1 100 ? 0.674 7.997 -2.697 1.00 89.44 100 PHE A C 1
ATOM 823 O O . PHE A 1 100 ? 1.614 8.674 -3.118 1.00 89.44 100 PHE A O 1
ATOM 830 N N . LEU A 1 101 ? -0.145 7.316 -3.506 1.00 88.44 101 LEU A N 1
ATOM 831 C CA . LEU A 1 101 ? -0.040 7.327 -4.971 1.00 88.44 101 LEU A CA 1
ATOM 832 C C . LEU A 1 101 ? -0.473 8.663 -5.585 1.00 88.44 101 LEU A C 1
ATOM 834 O O . LEU A 1 101 ? 0.186 9.153 -6.501 1.00 88.44 101 LEU A O 1
ATOM 838 N N . PHE A 1 102 ? -1.559 9.255 -5.084 1.00 82.81 102 PHE A N 1
ATOM 839 C CA . PHE A 1 102 ? -2.149 10.474 -5.656 1.00 82.81 102 PHE A CA 1
ATOM 840 C C . PHE A 1 102 ? -1.792 11.763 -4.891 1.00 82.81 102 PHE A C 1
ATOM 842 O O . PHE A 1 102 ? -1.951 12.872 -5.412 1.00 82.81 102 PHE A O 1
ATOM 849 N N . GLY A 1 103 ? -1.248 11.629 -3.680 1.00 77.00 103 GLY A N 1
ATOM 850 C CA . GLY A 1 103 ? -0.850 12.721 -2.797 1.00 77.00 103 GLY A CA 1
ATOM 851 C C . GLY A 1 103 ? -2.024 13.532 -2.236 1.00 77.00 103 GLY A C 1
ATOM 852 O O . GLY A 1 103 ? -3.189 13.271 -2.507 1.00 77.00 103 GLY A O 1
ATOM 853 N N . LEU A 1 104 ? -1.701 14.607 -1.509 1.00 59.53 104 LEU A N 1
ATOM 854 C CA . LEU A 1 104 ? -2.659 15.512 -0.841 1.00 59.53 104 LEU A CA 1
ATOM 855 C C . LEU A 1 104 ? -3.702 16.170 -1.767 1.00 59.53 104 LEU A C 1
ATOM 857 O O . LEU A 1 104 ? -4.637 16.804 -1.289 1.00 59.53 104 LEU A O 1
ATOM 861 N N . LYS A 1 105 ? -3.531 16.077 -3.091 1.00 56.72 105 LYS A N 1
ATOM 862 C CA . LYS A 1 105 ? -4.484 16.625 -4.066 1.00 56.72 105 LYS A CA 1
ATOM 863 C C . LYS A 1 105 ? -5.717 15.744 -4.245 1.00 56.72 105 LYS A C 1
ATOM 865 O O . 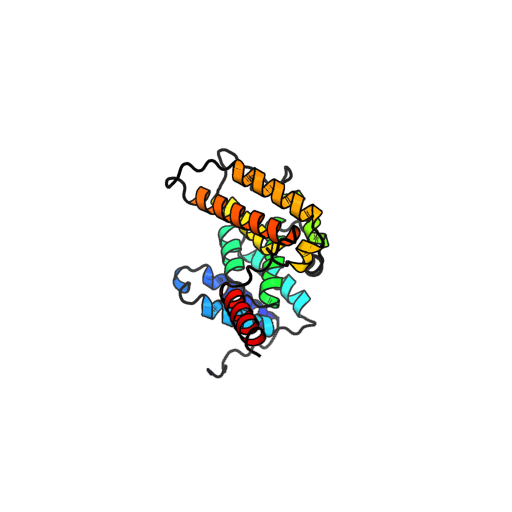LYS A 1 105 ? -6.692 16.205 -4.832 1.00 56.72 105 LYS A O 1
ATOM 870 N N . SER A 1 106 ? -5.681 14.498 -3.780 1.00 60.78 106 SER A N 1
ATOM 871 C CA . SER A 1 106 ? -6.817 13.603 -3.913 1.00 60.78 106 SER A CA 1
ATOM 872 C C . SER A 1 106 ? -7.847 13.820 -2.809 1.00 60.78 106 SER A C 1
ATOM 874 O O . SER A 1 106 ? -7.530 13.707 -1.628 1.00 60.78 106 SER A O 1
ATOM 876 N N . THR A 1 107 ? -9.098 14.059 -3.192 1.00 64.50 107 THR A N 1
ATOM 877 C CA . THR A 1 107 ? -10.250 14.202 -2.286 1.00 64.50 107 THR A CA 1
ATOM 878 C C . THR A 1 107 ? -10.852 12.854 -1.876 1.00 64.50 107 THR A C 1
ATOM 880 O O . THR A 1 107 ? -12.045 12.792 -1.589 1.00 64.50 107 THR A O 1
ATOM 883 N N . PHE A 1 108 ? -10.065 11.773 -1.898 1.00 68.88 108 PHE A N 1
ATOM 884 C CA . PHE A 1 108 ? -10.603 10.430 -1.705 1.00 68.88 108 PHE A CA 1
ATOM 885 C C . PHE A 1 108 ? -11.177 10.247 -0.298 1.00 68.88 108 PHE A C 1
ATOM 887 O O . PHE A 1 108 ? -10.540 10.543 0.717 1.00 68.88 108 PHE A O 1
ATOM 894 N N . SER A 1 109 ? -12.394 9.726 -0.256 1.00 69.12 109 SER A N 1
ATOM 895 C CA . SER A 1 109 ? -13.049 9.202 0.931 1.00 69.12 109 SER A CA 1
ATOM 896 C C . SER A 1 109 ? -12.643 7.746 1.149 1.00 69.12 109 SER A C 1
ATOM 898 O O . SER A 1 109 ? -12.252 7.042 0.222 1.00 69.12 109 SER A O 1
ATOM 900 N N . ILE A 1 110 ? -12.802 7.247 2.375 1.00 68.19 110 ILE A N 1
ATOM 901 C CA . ILE A 1 110 ? -12.627 5.814 2.646 1.00 68.19 110 ILE A CA 1
ATOM 902 C C . ILE A 1 110 ? -13.627 4.953 1.859 1.00 68.19 110 ILE A C 1
ATOM 904 O O . ILE A 1 110 ? -13.323 3.813 1.523 1.00 68.19 110 ILE A O 1
ATOM 908 N N . LEU A 1 111 ? -14.812 5.503 1.554 1.00 67.69 111 LEU A N 1
ATOM 909 C CA . LEU A 1 111 ? -15.829 4.812 0.757 1.00 67.69 111 LEU A CA 1
ATOM 910 C C . LEU A 1 111 ? -15.310 4.510 -0.647 1.00 67.69 111 LEU A C 1
ATOM 912 O O . LEU A 1 111 ? -15.528 3.413 -1.144 1.00 67.69 111 LEU A O 1
ATOM 916 N N . ASP A 1 112 ? -14.523 5.423 -1.211 1.00 66.69 112 ASP A N 1
ATOM 917 C CA . ASP A 1 112 ? -13.948 5.265 -2.542 1.00 66.69 112 ASP A CA 1
ATOM 918 C C . ASP A 1 112 ? -13.004 4.057 -2.597 1.00 66.69 112 ASP A C 1
ATOM 920 O O . ASP A 1 112 ? -12.872 3.442 -3.640 1.00 66.69 112 ASP A O 1
ATOM 924 N N . VAL A 1 113 ? -12.373 3.671 -1.481 1.00 68.38 113 VAL A N 1
ATOM 925 C CA . VAL A 1 113 ? -11.499 2.483 -1.407 1.00 68.38 113 VAL A CA 1
ATOM 926 C C . VAL A 1 113 ? -12.285 1.184 -1.242 1.00 68.38 113 VAL A C 1
ATOM 928 O O . VAL A 1 113 ? -11.825 0.111 -1.637 1.00 68.38 113 VAL A O 1
ATOM 931 N N . ILE A 1 114 ? -13.474 1.262 -0.652 1.00 70.50 114 ILE A N 1
ATOM 932 C CA . ILE A 1 114 ? -14.391 0.124 -0.531 1.00 70.50 114 ILE A CA 1
ATOM 933 C C . ILE A 1 114 ? -15.114 -0.113 -1.863 1.00 70.50 114 ILE A C 1
ATOM 935 O O . ILE A 1 114 ? -15.498 -1.241 -2.167 1.00 70.50 114 ILE A O 1
ATOM 939 N N . GLU A 1 115 ? -15.247 0.921 -2.685 1.00 72.19 115 GLU A N 1
ATOM 940 C CA . GLU A 1 115 ? -15.874 0.835 -3.992 1.00 72.19 115 GLU A CA 1
ATOM 941 C C . GLU A 1 115 ? -14.839 0.601 -5.108 1.00 72.19 115 GLU A C 1
ATOM 943 O O . GLU A 1 115 ? -13.730 1.131 -5.085 1.00 72.19 115 GLU A O 1
ATOM 948 N N . PRO A 1 116 ? -15.173 -0.199 -6.132 1.00 65.25 116 PRO A N 1
ATOM 949 C CA . PRO A 1 116 ? -14.238 -0.520 -7.209 1.00 65.25 116 PRO A CA 1
ATOM 950 C C . PRO A 1 116 ? -13.910 0.684 -8.108 1.00 65.25 116 PRO A C 1
ATOM 952 O O . PRO A 1 116 ? -12.955 0.623 -8.880 1.00 65.25 116 PRO A O 1
ATOM 955 N N . GLU A 1 117 ? -14.678 1.775 -8.037 1.00 75.38 117 GLU A N 1
ATOM 956 C CA . GLU A 1 117 ? -14.559 2.916 -8.950 1.00 75.38 117 GLU A CA 1
ATOM 957 C C . GLU A 1 117 ? -13.209 3.629 -8.844 1.00 75.38 117 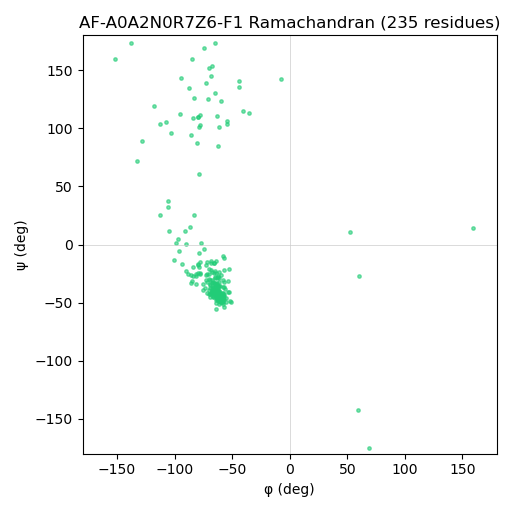GLU A C 1
ATOM 959 O O . GLU A 1 117 ? -12.668 4.065 -9.864 1.00 75.38 117 GLU A O 1
ATOM 964 N N . ILE A 1 118 ? -12.600 3.669 -7.652 1.00 79.12 118 ILE A N 1
ATOM 965 C CA . ILE A 1 118 ? -11.283 4.293 -7.471 1.00 79.12 118 ILE A CA 1
ATOM 966 C C . ILE A 1 118 ? -10.193 3.591 -8.288 1.00 79.12 118 ILE A C 1
ATOM 968 O O . ILE A 1 118 ? -9.233 4.234 -8.715 1.00 79.12 118 ILE A O 1
ATOM 972 N N . ILE A 1 119 ? -10.345 2.292 -8.577 1.00 84.25 119 ILE A N 1
ATOM 973 C CA . ILE A 1 119 ? -9.384 1.522 -9.379 1.00 84.25 119 ILE A CA 1
ATOM 974 C C . ILE A 1 119 ? -9.277 2.116 -10.788 1.00 84.25 119 ILE A C 1
ATOM 976 O O . ILE A 1 119 ? -8.185 2.146 -11.353 1.00 84.25 119 ILE A O 1
ATOM 980 N N . ASN A 1 120 ? -10.366 2.679 -11.322 1.00 86.19 120 ASN A N 1
ATOM 981 C CA . ASN A 1 120 ? -10.392 3.304 -12.648 1.00 86.19 120 ASN A CA 1
ATOM 982 C C . ASN A 1 120 ? -9.525 4.566 -12.747 1.00 86.19 120 ASN A C 1
ATOM 984 O O . ASN A 1 120 ? -9.188 4.976 -13.854 1.00 86.19 120 ASN A O 1
ATOM 988 N N . SER A 1 121 ? -9.112 5.149 -11.616 1.00 84.81 121 SER A N 1
ATOM 989 C CA . SER A 1 121 ? -8.160 6.268 -11.586 1.00 84.81 121 SER A CA 1
ATOM 990 C C . SER A 1 121 ? -6.691 5.821 -11.637 1.00 84.81 121 SER A C 1
ATOM 992 O O . SER A 1 121 ? -5.813 6.600 -12.003 1.00 84.81 121 SER A O 1
ATOM 994 N N . LEU A 1 122 ? -6.382 4.559 -11.312 1.00 87.06 122 LEU A N 1
ATOM 995 C CA . LEU A 1 122 ? -5.000 4.059 -11.262 1.00 87.06 122 LEU A CA 1
ATOM 996 C C . LEU A 1 122 ? -4.262 4.094 -12.610 1.00 87.06 122 LEU A C 1
ATOM 998 O O . LEU A 1 122 ? -3.061 4.377 -12.606 1.00 87.06 122 LEU A O 1
ATOM 1002 N N . PRO A 1 123 ? -4.898 3.865 -13.777 1.00 87.50 123 PRO A N 1
ATOM 1003 C CA . PRO A 1 123 ? -4.217 4.019 -15.057 1.00 87.50 123 PRO A CA 1
ATOM 1004 C C . PRO A 1 123 ? -3.665 5.428 -15.306 1.00 87.50 123 PRO A C 1
ATOM 1006 O O . PRO A 1 123 ? -2.680 5.551 -16.045 1.00 87.50 123 PRO A O 1
ATOM 1009 N N . ASP A 1 124 ? -4.246 6.466 -14.691 1.00 84.25 124 ASP A N 1
ATOM 1010 C CA . ASP A 1 124 ? -3.750 7.842 -14.791 1.00 84.25 124 ASP A CA 1
ATOM 1011 C C . ASP A 1 124 ? -2.371 8.006 -14.144 1.00 84.25 124 ASP A C 1
ATOM 1013 O O . ASP A 1 124 ? -1.592 8.850 -14.587 1.00 84.25 124 ASP A O 1
ATOM 1017 N N . LEU A 1 125 ? -2.003 7.141 -13.188 1.00 83.00 125 LEU A N 1
ATOM 1018 C CA . LEU A 1 125 ? -0.676 7.149 -12.562 1.00 83.00 125 LEU A CA 1
ATOM 1019 C C . LEU A 1 125 ? 0.461 6.887 -13.553 1.00 83.00 125 LEU A C 1
ATOM 1021 O O . LEU A 1 125 ? 1.604 7.263 -13.319 1.00 83.00 125 LEU A O 1
ATOM 1025 N N . PHE A 1 126 ? 0.156 6.228 -14.666 1.00 81.62 126 PHE A N 1
ATOM 1026 C CA . PHE A 1 126 ? 1.129 5.926 -15.709 1.00 81.62 126 PHE A CA 1
ATOM 1027 C C . PHE A 1 126 ? 1.117 6.953 -16.848 1.00 81.62 126 PHE A C 1
ATOM 1029 O O . PHE A 1 126 ? 1.926 6.850 -17.776 1.00 81.62 126 PHE A O 1
ATOM 1036 N N . ARG A 1 127 ? 0.181 7.912 -16.822 1.00 77.81 127 ARG A N 1
ATOM 1037 C CA . ARG A 1 127 ? 0.145 9.024 -17.779 1.00 77.81 127 ARG A CA 1
ATOM 1038 C C . ARG A 1 127 ? 1.238 10.036 -17.433 1.00 77.81 127 ARG A C 1
ATOM 1040 O O . ARG A 1 127 ? 1.900 9.954 -16.402 1.00 77.81 127 ARG A O 1
ATOM 1047 N N . ASP A 1 128 ? 1.469 10.981 -18.339 1.00 58.16 128 ASP A N 1
ATOM 1048 C CA . ASP A 1 128 ? 2.680 11.809 -18.395 1.00 58.16 128 ASP A CA 1
ATOM 1049 C C . ASP A 1 128 ? 3.017 12.644 -17.141 1.00 58.16 128 ASP A C 1
ATOM 1051 O O . ASP A 1 128 ? 4.129 13.168 -17.062 1.00 58.16 128 ASP A O 1
ATOM 1055 N N . SER A 1 129 ? 2.115 12.734 -16.158 1.00 52.84 129 SER A N 1
ATOM 1056 C CA . SER A 1 129 ? 2.239 13.540 -14.940 1.00 52.84 129 SER A CA 1
ATOM 1057 C C . SER A 1 129 ? 3.080 12.913 -13.818 1.00 52.84 129 SER A C 1
ATOM 1059 O O . SER A 1 129 ? 3.650 13.662 -13.024 1.00 52.84 129 SER A O 1
ATOM 1061 N N . LEU A 1 130 ? 3.211 11.583 -13.742 1.00 60.19 130 LEU A N 1
ATOM 1062 C CA . LEU A 1 130 ? 4.002 10.904 -12.704 1.00 60.19 130 LEU A CA 1
ATOM 1063 C C . LEU A 1 130 ? 5.300 10.346 -13.295 1.00 60.19 130 LEU A C 1
ATOM 1065 O O . LEU A 1 130 ? 5.330 9.347 -14.013 1.00 60.19 130 LEU A O 1
ATOM 1069 N N . THR A 1 131 ? 6.413 11.014 -12.986 1.00 68.56 131 THR A N 1
ATOM 1070 C CA . THR A 1 131 ? 7.750 10.663 -13.494 1.00 68.56 131 THR A CA 1
ATOM 1071 C C . THR A 1 131 ? 8.243 9.302 -13.006 1.00 68.56 131 THR A C 1
ATOM 1073 O O . THR A 1 131 ? 9.083 8.701 -13.670 1.00 68.56 131 THR A O 1
ATOM 1076 N N . VAL A 1 132 ? 7.713 8.793 -11.888 1.00 82.75 132 VAL A N 1
ATOM 1077 C CA . VAL A 1 132 ? 8.237 7.592 -11.225 1.00 82.75 132 VAL A CA 1
ATOM 1078 C C . VAL A 1 132 ? 8.010 6.301 -12.018 1.00 82.75 132 VAL A C 1
ATOM 1080 O O . VAL A 1 132 ? 8.890 5.447 -12.038 1.00 82.75 132 VAL A O 1
ATOM 1083 N N . PHE A 1 133 ? 6.900 6.177 -12.756 1.00 85.94 133 PHE A N 1
ATOM 1084 C CA . PHE A 1 133 ? 6.612 5.006 -13.601 1.00 85.94 133 PHE A CA 1
ATOM 1085 C C . PHE A 1 133 ? 7.222 5.107 -15.009 1.00 85.94 133 PHE A C 1
ATOM 1087 O O . PHE A 1 133 ? 6.862 4.349 -15.911 1.00 85.94 133 PHE A O 1
ATOM 1094 N N . LYS A 1 134 ? 8.160 6.036 -15.226 1.00 86.62 134 LYS A N 1
ATOM 1095 C CA . LYS A 1 134 ? 8.895 6.172 -16.486 1.00 86.62 134 LYS A CA 1
ATOM 1096 C C . LYS A 1 134 ? 10.379 5.937 -16.258 1.00 86.62 134 LYS A C 1
ATOM 1098 O O . LYS A 1 134 ? 11.037 6.697 -15.557 1.00 86.62 134 LYS A O 1
ATOM 1103 N N . ILE A 1 135 ? 10.917 4.920 -16.927 1.00 87.44 135 ILE A N 1
ATOM 1104 C CA . ILE A 1 135 ? 12.360 4.662 -16.917 1.00 87.44 135 ILE A CA 1
ATOM 1105 C C . ILE A 1 135 ? 13.076 5.741 -17.734 1.00 87.44 135 ILE A C 1
ATOM 1107 O O . ILE A 1 135 ? 12.739 5.976 -18.901 1.00 87.44 135 ILE A O 1
ATOM 1111 N N . ARG A 1 136 ? 14.047 6.384 -17.094 1.00 86.12 136 ARG A N 1
ATOM 1112 C CA . ARG A 1 136 ? 14.974 7.401 -17.596 1.00 86.12 136 ARG A CA 1
ATOM 1113 C C . ARG A 1 136 ? 16.367 7.101 -17.031 1.00 86.12 136 ARG A C 1
ATOM 1115 O O . ARG A 1 136 ? 16.512 6.214 -16.186 1.00 86.12 136 ARG A O 1
ATOM 1122 N N . ASP A 1 137 ? 17.378 7.832 -17.478 1.00 82.56 137 ASP A N 1
ATOM 1123 C CA . ASP A 1 137 ? 18.760 7.607 -17.039 1.00 82.56 137 ASP A CA 1
ATOM 1124 C C . ASP A 1 137 ? 18.934 7.918 -15.541 1.00 82.56 137 ASP A C 1
ATOM 1126 O O . ASP A 1 137 ? 19.658 7.225 -14.826 1.00 82.56 137 ASP A O 1
ATOM 1130 N N . GLU A 1 138 ? 18.184 8.903 -15.049 1.00 84.69 138 GLU A N 1
ATOM 1131 C CA . GLU A 1 138 ? 18.157 9.386 -13.669 1.00 84.69 138 GLU A CA 1
ATOM 1132 C C . GLU A 1 138 ? 17.112 8.699 -12.768 1.00 84.69 138 GLU A C 1
ATOM 1134 O O . GLU A 1 138 ? 16.826 9.180 -11.670 1.00 84.69 138 GLU A O 1
ATOM 1139 N N . THR A 1 139 ? 16.501 7.590 -13.207 1.00 88.25 139 THR A N 1
ATOM 1140 C CA . THR A 1 139 ? 15.454 6.914 -12.423 1.00 88.25 139 THR A CA 1
ATOM 1141 C C . THR A 1 139 ? 15.970 6.453 -11.057 1.00 88.25 139 THR A C 1
ATOM 1143 O O . THR A 1 139 ? 16.879 5.626 -10.957 1.00 88.25 139 THR A O 1
ATOM 1146 N N . ASN A 1 140 ? 15.305 6.910 -9.993 1.00 90.50 140 ASN A N 1
ATOM 1147 C CA . ASN A 1 140 ? 15.484 6.370 -8.651 1.00 90.50 140 ASN A CA 1
ATOM 1148 C C . ASN A 1 140 ? 14.709 5.050 -8.508 1.00 90.50 140 ASN A C 1
ATOM 1150 O O . ASN A 1 140 ? 13.496 5.035 -8.301 1.00 90.50 140 ASN A O 1
ATOM 1154 N N . TYR A 1 141 ? 15.421 3.928 -8.599 1.00 91.38 141 TYR A N 1
ATOM 1155 C CA . TYR A 1 141 ? 14.819 2.596 -8.509 1.00 91.38 141 TYR A CA 1
ATOM 1156 C C . TYR A 1 141 ? 14.282 2.251 -7.115 1.00 91.38 141 TYR A C 1
ATOM 1158 O O . TYR A 1 141 ? 13.380 1.423 -7.010 1.00 91.38 141 TYR A O 1
ATOM 1166 N N . THR A 1 142 ? 14.773 2.906 -6.060 1.00 92.31 142 THR A N 1
ATOM 1167 C CA . THR A 1 142 ? 14.208 2.759 -4.711 1.00 92.31 142 THR A CA 1
ATOM 1168 C C . THR A 1 142 ? 12.828 3.400 -4.625 1.00 92.31 142 THR A C 1
ATOM 1170 O O . THR A 1 142 ? 11.904 2.799 -4.083 1.00 92.31 142 THR A O 1
ATOM 1173 N N . ASP A 1 143 ? 12.658 4.589 -5.209 1.00 91.88 143 ASP A N 1
ATOM 1174 C CA . ASP A 1 143 ? 11.340 5.224 -5.287 1.00 91.88 143 ASP A CA 1
ATOM 1175 C C . ASP A 1 143 ? 10.403 4.422 -6.183 1.00 91.88 143 ASP A C 1
ATOM 1177 O O . ASP A 1 143 ? 9.271 4.163 -5.789 1.00 91.88 143 ASP A O 1
ATOM 1181 N N . LEU A 1 144 ? 10.879 3.958 -7.343 1.00 93.56 144 LEU A N 1
ATOM 1182 C CA . LEU A 1 144 ? 10.082 3.092 -8.208 1.00 93.56 144 LEU A CA 1
ATOM 1183 C C . LEU A 1 144 ? 9.593 1.845 -7.461 1.00 93.56 144 LEU A C 1
ATOM 1185 O O . LEU A 1 144 ? 8.409 1.529 -7.535 1.00 93.56 144 LEU A O 1
ATOM 1189 N N . TYR A 1 145 ? 10.469 1.173 -6.709 1.00 94.94 145 TYR A N 1
ATOM 1190 C CA . TYR A 1 145 ? 10.082 0.044 -5.862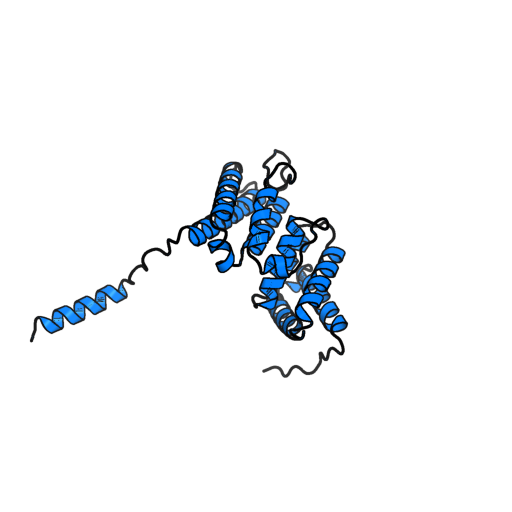 1.00 94.94 145 TYR A CA 1
ATOM 1191 C C . TYR A 1 145 ? 8.968 0.434 -4.878 1.00 94.94 145 TYR A C 1
ATOM 1193 O O . TYR A 1 145 ? 7.939 -0.234 -4.835 1.00 94.94 145 TYR A O 1
ATOM 1201 N N . ASN A 1 146 ? 9.126 1.543 -4.147 1.00 94.94 146 ASN A N 1
ATOM 1202 C CA . ASN A 1 146 ? 8.136 1.995 -3.164 1.00 94.94 146 ASN A CA 1
ATOM 1203 C C . ASN A 1 146 ? 6.785 2.346 -3.809 1.00 94.94 146 ASN A C 1
ATOM 1205 O O . ASN A 1 146 ? 5.742 1.978 -3.282 1.00 94.94 146 ASN A O 1
ATOM 1209 N N . TYR A 1 147 ? 6.772 3.009 -4.968 1.00 94.31 147 TYR A N 1
ATOM 1210 C CA . TYR A 1 147 ? 5.523 3.330 -5.670 1.00 94.31 147 TYR A CA 1
ATOM 1211 C C . TYR A 1 147 ? 4.834 2.091 -6.247 1.00 94.31 147 TYR A C 1
ATOM 1213 O O . TYR A 1 147 ? 3.606 2.016 -6.238 1.00 94.31 147 TYR A O 1
ATOM 1221 N N . VAL A 1 148 ? 5.598 1.100 -6.712 1.00 95.38 148 VAL A N 1
ATOM 1222 C CA . VAL A 1 148 ? 5.036 -0.198 -7.112 1.00 95.38 148 VAL A CA 1
ATOM 1223 C C . VAL A 1 148 ? 4.473 -0.929 -5.892 1.00 95.38 148 VAL A C 1
ATOM 1225 O O . VAL A 1 148 ? 3.410 -1.529 -6.002 1.00 95.38 148 VAL A O 1
ATOM 1228 N N . LEU A 1 149 ? 5.117 -0.828 -4.726 1.00 96.00 149 LEU A N 1
ATOM 1229 C CA . LEU A 1 149 ? 4.604 -1.376 -3.468 1.00 96.00 149 LEU A CA 1
ATOM 1230 C C . LEU A 1 149 ? 3.297 -0.690 -3.035 1.00 96.00 149 LEU A C 1
ATOM 1232 O O . LEU A 1 149 ? 2.364 -1.354 -2.595 1.00 96.00 149 LEU A O 1
ATOM 1236 N N . PHE A 1 150 ? 3.180 0.630 -3.206 1.00 94.69 150 PHE A N 1
ATOM 1237 C CA . PHE A 1 150 ? 1.918 1.334 -2.958 1.00 94.69 150 PHE A CA 1
ATOM 1238 C C . PHE A 1 150 ? 0.826 0.860 -3.920 1.00 94.69 150 PHE A C 1
ATOM 1240 O O . PHE A 1 150 ? -0.293 0.591 -3.498 1.00 94.69 150 PHE A O 1
ATOM 1247 N N . LEU A 1 151 ? 1.149 0.706 -5.207 1.00 94.69 151 LEU A N 1
ATOM 1248 C CA . LEU A 1 151 ? 0.206 0.169 -6.189 1.00 94.69 151 LEU A CA 1
ATOM 1249 C C . LEU A 1 151 ? -0.232 -1.258 -5.839 1.00 94.69 151 LEU A C 1
ATOM 1251 O O . LEU A 1 151 ? -1.409 -1.582 -5.971 1.00 94.69 151 LEU A O 1
ATOM 1255 N N . ASP A 1 152 ? 0.696 -2.085 -5.365 1.00 95.38 152 ASP A N 1
ATOM 1256 C CA . ASP A 1 152 ? 0.422 -3.436 -4.889 1.00 95.38 152 ASP A CA 1
ATOM 1257 C C . ASP A 1 152 ? -0.618 -3.422 -3.754 1.00 95.38 152 ASP A C 1
ATOM 1259 O O . ASP A 1 152 ? -1.678 -4.040 -3.882 1.00 95.38 152 ASP A O 1
ATOM 1263 N N . TYR A 1 153 ? -0.376 -2.635 -2.702 1.00 94.75 153 TYR A N 1
ATOM 1264 C CA . TYR A 1 153 ? -1.302 -2.518 -1.573 1.00 94.75 153 TYR A CA 1
ATOM 1265 C C . TYR A 1 153 ? -2.640 -1.861 -1.930 1.00 94.75 153 TYR A C 1
ATOM 1267 O O . TYR A 1 153 ? -3.668 -2.220 -1.357 1.00 94.75 153 TYR A O 1
ATOM 1275 N N . ALA A 1 154 ? -2.664 -0.929 -2.885 1.00 92.31 154 ALA A N 1
ATOM 1276 C CA . ALA A 1 154 ? -3.905 -0.348 -3.402 1.00 92.31 154 ALA A CA 1
ATOM 1277 C C . ALA A 1 154 ? -4.778 -1.397 -4.127 1.00 92.31 154 ALA A C 1
ATOM 1279 O O . ALA A 1 154 ? -6.009 -1.290 -4.133 1.00 92.31 154 ALA A O 1
ATOM 1280 N N . LEU A 1 155 ? -4.145 -2.430 -4.696 1.00 92.25 155 LEU A N 1
ATOM 1281 C CA . LEU A 1 155 ? -4.744 -3.521 -5.471 1.00 92.25 155 LEU A CA 1
ATOM 1282 C C . LEU A 1 155 ? -4.793 -4.853 -4.688 1.00 92.25 155 LEU A C 1
ATOM 1284 O O . LEU A 1 155 ? -4.645 -5.923 -5.283 1.00 92.25 155 LEU A O 1
ATOM 1288 N N . ASP A 1 156 ? -4.961 -4.804 -3.364 1.00 89.69 156 ASP A N 1
ATOM 1289 C CA . ASP A 1 156 ? -4.996 -6.003 -2.505 1.00 89.69 156 ASP A CA 1
ATOM 1290 C C . ASP A 1 156 ? -6.363 -6.732 -2.525 1.00 89.69 156 ASP A C 1
ATOM 1292 O O . ASP A 1 156 ? -6.443 -7.938 -2.305 1.00 89.69 156 ASP A O 1
ATOM 1296 N N . ASP A 1 157 ? -7.462 -6.033 -2.836 1.00 88.56 157 ASP A N 1
ATOM 1297 C CA . ASP A 1 157 ? -8.819 -6.604 -2.807 1.00 88.56 157 ASP A CA 1
ATOM 1298 C C . ASP A 1 157 ? -9.203 -7.311 -4.119 1.00 88.56 1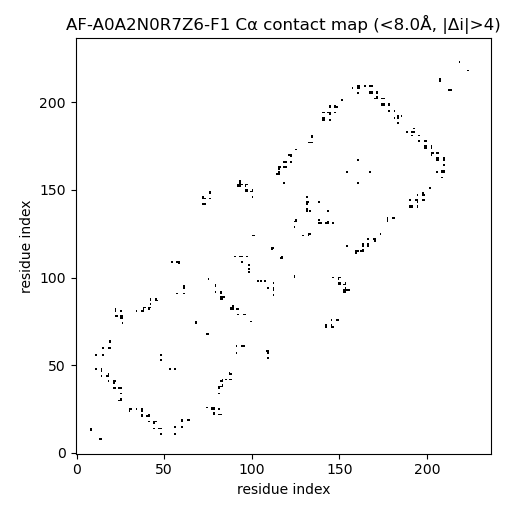57 ASP A C 1
ATOM 1300 O O . ASP A 1 157 ? -9.735 -6.701 -5.052 1.00 88.56 157 ASP A O 1
ATOM 1304 N N . GLU A 1 158 ? -8.995 -8.631 -4.170 1.00 88.25 158 GLU A N 1
ATOM 1305 C CA . GLU A 1 158 ? -9.333 -9.466 -5.332 1.00 88.25 158 GLU A CA 1
ATOM 1306 C C . GLU A 1 158 ? -10.789 -9.345 -5.805 1.00 88.25 158 GLU A C 1
ATOM 1308 O O . GLU A 1 158 ? -11.054 -9.532 -6.997 1.00 88.25 158 GLU A O 1
ATOM 1313 N N . SER A 1 159 ? -11.740 -9.087 -4.901 1.00 86.06 159 SER A N 1
ATOM 1314 C CA . SER A 1 159 ? -13.157 -9.009 -5.271 1.00 86.06 159 SER A CA 1
ATOM 1315 C C . SER A 1 159 ? -13.412 -7.799 -6.170 1.00 86.06 159 SER A C 1
ATOM 1317 O O . SER A 1 159 ? -14.084 -7.914 -7.196 1.00 86.06 159 SER A O 1
ATOM 1319 N N . GLN A 1 160 ? -12.771 -6.673 -5.858 1.00 86.19 160 GLN A N 1
ATOM 1320 C CA . GLN A 1 160 ? -12.855 -5.460 -6.660 1.00 86.19 160 GLN A CA 1
ATOM 1321 C C . GLN A 1 160 ? -12.056 -5.570 -7.957 1.00 86.19 160 GLN A C 1
ATOM 1323 O O . GLN A 1 160 ? -12.534 -5.131 -9.004 1.00 86.19 160 GLN A O 1
ATOM 1328 N N . LEU A 1 161 ? -10.887 -6.224 -7.928 1.00 88.69 161 LEU A N 1
ATOM 1329 C CA . LEU A 1 161 ? -10.087 -6.465 -9.137 1.00 88.69 161 LEU A CA 1
ATOM 1330 C C . LEU A 1 161 ? -10.875 -7.221 -10.214 1.00 88.69 161 LEU A C 1
ATOM 1332 O O . LEU A 1 161 ? -10.728 -6.941 -11.403 1.00 88.69 161 LEU A O 1
ATOM 1336 N N . ARG A 1 162 ? -11.729 -8.172 -9.811 1.00 85.56 162 ARG A N 1
ATOM 1337 C CA . ARG A 1 162 ? -12.581 -8.934 -10.740 1.00 85.56 162 ARG A CA 1
ATOM 1338 C C . ARG A 1 162 ? -13.651 -8.069 -11.400 1.00 85.56 162 ARG A C 1
ATOM 1340 O O . ARG A 1 162 ? -13.980 -8.318 -12.557 1.00 85.56 162 ARG A O 1
ATOM 1347 N N . ASN A 1 163 ? -14.159 -7.065 -10.687 1.00 86.25 163 ASN A N 1
ATOM 1348 C CA . ASN A 1 163 ? -15.171 -6.140 -11.197 1.00 86.25 163 ASN A CA 1
ATOM 1349 C C . ASN A 1 163 ? -14.573 -5.076 -12.134 1.00 86.25 163 ASN A C 1
ATOM 1351 O O . ASN A 1 163 ? -15.274 -4.575 -13.005 1.00 86.25 163 ASN A O 1
ATOM 1355 N N . ALA A 1 164 ? -13.278 -4.771 -12.002 1.00 87.94 164 ALA A N 1
ATOM 1356 C CA . ALA A 1 164 ? -12.559 -3.773 -12.801 1.00 87.94 164 ALA A CA 1
ATOM 1357 C C . ALA A 1 164 ? -11.618 -4.404 -13.851 1.00 87.94 164 ALA A C 1
ATOM 1359 O O . ALA A 1 164 ? -10.513 -3.914 -14.084 1.00 87.94 164 ALA A O 1
ATOM 1360 N N . LYS A 1 165 ? -12.027 -5.522 -14.468 1.00 87.94 165 LYS A N 1
ATOM 1361 C CA . LYS A 1 165 ? -11.155 -6.369 -15.303 1.00 87.94 165 LYS A CA 1
ATOM 1362 C C . LYS A 1 165 ? -10.385 -5.597 -16.383 1.00 87.94 165 LYS A C 1
ATOM 1364 O O . LYS A 1 165 ? -9.171 -5.770 -16.475 1.00 87.94 165 LYS A O 1
ATOM 1369 N N . ASP A 1 166 ? -11.070 -4.762 -17.162 1.00 89.94 166 ASP A N 1
ATOM 1370 C CA . ASP A 1 166 ? -10.468 -4.033 -18.288 1.00 89.94 166 ASP A CA 1
ATOM 1371 C C . ASP A 1 166 ? -9.395 -3.045 -17.801 1.00 89.94 166 ASP A C 1
ATOM 1373 O O . ASP A 1 166 ? -8.287 -2.988 -18.336 1.00 89.94 166 ASP A O 1
ATOM 1377 N N . THR A 1 167 ? -9.683 -2.340 -16.704 1.00 91.44 167 THR A N 1
ATOM 1378 C CA . THR A 1 167 ? -8.744 -1.435 -16.029 1.00 91.44 167 THR A CA 1
ATOM 1379 C C . THR A 1 167 ? -7.511 -2.181 -15.519 1.00 91.44 167 THR A C 1
ATOM 1381 O O . THR A 1 167 ? -6.381 -1.717 -15.680 1.00 91.44 167 THR A O 1
ATOM 1384 N N . ILE A 1 168 ? -7.698 -3.363 -14.923 1.00 92.38 168 ILE A N 1
ATOM 1385 C CA . ILE A 1 168 ? -6.579 -4.181 -14.443 1.00 92.38 168 ILE A CA 1
ATOM 1386 C C . ILE A 1 168 ? -5.739 -4.716 -15.608 1.00 92.38 168 ILE A C 1
ATOM 1388 O O . ILE A 1 168 ? -4.514 -4.746 -15.499 1.00 92.38 168 ILE A O 1
ATOM 1392 N N . GLU A 1 169 ? -6.352 -5.095 -16.730 1.00 92.62 169 GLU A N 1
ATOM 1393 C CA . GLU A 1 169 ? -5.624 -5.499 -17.938 1.00 92.62 169 GLU A CA 1
ATOM 1394 C C . GLU A 1 169 ? -4.769 -4.350 -18.498 1.00 92.62 169 GLU A C 1
ATOM 1396 O O . GLU A 1 169 ? -3.601 -4.554 -18.842 1.00 92.62 169 GLU A O 1
ATOM 1401 N N . GLU A 1 170 ? -5.290 -3.118 -18.491 1.00 93.00 170 GLU A N 1
ATOM 1402 C CA . GLU A 1 170 ? -4.509 -1.926 -18.832 1.00 93.00 170 GLU A CA 1
ATOM 1403 C C . GLU A 1 170 ? -3.296 -1.766 -17.897 1.00 93.00 170 GLU A C 1
ATOM 1405 O O . GLU A 1 170 ? -2.167 -1.599 -18.371 1.00 93.00 170 GLU A O 1
ATOM 1410 N N . ILE A 1 171 ? -3.489 -1.870 -16.577 1.00 93.19 171 ILE A N 1
ATOM 1411 C CA . ILE A 1 171 ? -2.398 -1.773 -15.590 1.00 93.19 171 ILE A CA 1
ATOM 1412 C C . ILE A 1 171 ? -1.355 -2.879 -15.811 1.00 93.19 171 ILE A C 1
ATOM 1414 O O . ILE A 1 171 ? -0.155 -2.596 -15.809 1.00 93.19 171 ILE A O 1
ATOM 1418 N N . VAL A 1 172 ? -1.781 -4.121 -16.061 1.00 94.50 172 VAL A N 1
ATOM 1419 C CA . VAL A 1 172 ? -0.889 -5.256 -16.364 1.00 94.50 172 VAL A CA 1
ATOM 1420 C C . VAL A 1 172 ? -0.034 -4.966 -17.595 1.00 94.50 172 VAL A C 1
ATOM 1422 O O . VAL A 1 172 ? 1.184 -5.163 -17.552 1.00 94.50 172 VAL A O 1
ATOM 1425 N N . ASN A 1 173 ? -0.632 -4.449 -18.669 1.00 93.62 173 ASN A N 1
ATOM 1426 C CA . ASN A 1 173 ? 0.098 -4.088 -19.884 1.00 93.62 173 ASN A CA 1
ATOM 1427 C C . ASN A 1 173 ? 1.145 -2.998 -19.610 1.00 93.62 173 ASN A C 1
ATOM 1429 O O . ASN A 1 173 ? 2.296 -3.112 -20.047 1.00 93.62 173 ASN A O 1
ATOM 1433 N N . LYS A 1 174 ? 0.789 -1.976 -18.822 1.00 93.00 174 LYS A N 1
ATOM 1434 C CA . LYS A 1 174 ? 1.715 -0.898 -18.441 1.00 93.00 174 LYS A CA 1
ATOM 1435 C C . LYS A 1 174 ? 2.859 -1.389 -17.554 1.00 93.00 174 LYS A C 1
ATOM 1437 O O . LYS A 1 174 ? 4.010 -1.032 -17.805 1.00 93.00 174 LYS A O 1
ATOM 1442 N N . LEU A 1 175 ? 2.583 -2.250 -16.574 1.00 94.19 175 LEU A N 1
ATOM 1443 C CA . LEU A 1 175 ? 3.606 -2.864 -15.719 1.00 94.19 175 LEU A CA 1
ATOM 1444 C C . LEU A 1 175 ? 4.529 -3.803 -16.506 1.00 94.19 175 LEU A C 1
ATOM 1446 O O . LEU A 1 175 ? 5.740 -3.798 -16.290 1.00 94.19 175 LEU A O 1
ATOM 1450 N N . THR A 1 176 ? 3.986 -4.565 -17.457 1.00 94.19 176 THR A N 1
ATOM 1451 C CA . THR A 1 176 ? 4.773 -5.446 -18.337 1.00 94.19 176 THR A CA 1
ATOM 1452 C C . THR A 1 176 ? 5.723 -4.631 -19.212 1.00 94.19 176 THR A C 1
ATOM 1454 O O . THR A 1 176 ? 6.910 -4.953 -19.324 1.00 94.19 176 THR A O 1
ATOM 1457 N N . HIS A 1 177 ? 5.229 -3.529 -19.786 1.00 92.81 177 HIS A N 1
ATOM 1458 C CA . HIS A 1 177 ? 6.057 -2.594 -20.540 1.00 92.81 177 HIS A CA 1
ATOM 1459 C C . HIS A 1 177 ? 7.148 -1.965 -19.660 1.00 92.81 177 HIS A C 1
ATOM 1461 O O . HIS A 1 177 ? 8.319 -1.943 -20.044 1.00 92.81 177 HIS A O 1
ATOM 1467 N N . LEU A 1 178 ? 6.787 -1.512 -18.456 1.00 92.19 178 LEU A N 1
ATOM 1468 C CA . LEU A 1 178 ? 7.717 -0.939 -17.484 1.00 92.19 178 LEU A CA 1
ATOM 1469 C C . LEU A 1 178 ? 8.834 -1.924 -17.114 1.00 92.19 178 LEU A C 1
ATOM 1471 O O . LEU A 1 178 ? 10.010 -1.574 -17.194 1.00 92.19 178 LEU A O 1
ATOM 1475 N N . HIS A 1 179 ? 8.477 -3.169 -16.797 1.00 93.62 179 HIS A N 1
ATOM 1476 C CA . HIS A 1 179 ? 9.418 -4.253 -16.515 1.00 93.62 179 HIS A CA 1
ATOM 1477 C C . HIS A 1 179 ? 10.394 -4.496 -17.677 1.00 93.62 179 HIS A C 1
ATOM 1479 O O . HIS A 1 179 ? 11.599 -4.645 -17.457 1.00 93.62 179 HIS A O 1
ATOM 1485 N N . GLY A 1 180 ? 9.886 -4.518 -18.916 1.00 90.62 180 GLY A N 1
ATOM 1486 C CA . GLY A 1 180 ? 10.692 -4.728 -20.122 1.00 90.62 180 GLY A CA 1
ATOM 1487 C C . GLY A 1 180 ? 11.725 -3.626 -20.376 1.00 90.62 180 GLY A C 1
ATOM 1488 O O . GLY A 1 180 ? 12.790 -3.905 -20.923 1.00 90.62 180 GLY A O 1
ATOM 1489 N N . ARG A 1 181 ? 11.452 -2.392 -19.935 1.00 90.50 181 ARG A N 1
ATOM 1490 C CA . ARG A 1 181 ? 12.372 -1.251 -20.080 1.00 90.50 181 ARG A CA 1
ATOM 1491 C C . ARG A 1 181 ? 13.514 -1.235 -19.065 1.00 90.50 181 ARG A C 1
ATOM 1493 O O . ARG A 1 181 ? 14.512 -0.558 -19.303 1.00 90.50 181 ARG A O 1
ATOM 1500 N N . ILE A 1 182 ? 13.396 -1.954 -17.948 1.00 89.19 182 ILE A N 1
ATOM 1501 C CA . ILE A 1 182 ? 14.460 -2.023 -16.941 1.00 89.19 182 ILE A CA 1
ATOM 1502 C C . ILE A 1 182 ? 15.544 -2.993 -17.424 1.00 89.19 182 ILE A C 1
ATOM 1504 O O . ILE A 1 182 ? 15.397 -4.220 -17.346 1.00 89.19 182 ILE A O 1
ATOM 1508 N N . VAL A 1 183 ? 16.657 -2.438 -17.907 1.00 82.94 183 VAL A N 1
ATOM 1509 C CA . VAL A 1 183 ? 17.857 -3.203 -18.263 1.00 82.94 183 VAL A CA 1
ATOM 1510 C C . VAL A 1 183 ? 18.632 -3.528 -16.985 1.00 82.94 183 VAL A C 1
ATOM 1512 O O . VAL A 1 183 ? 19.214 -2.650 -16.348 1.00 82.94 183 VAL A O 1
ATOM 1515 N N . ASP A 1 184 ? 18.623 -4.806 -16.608 1.00 69.88 184 ASP A N 1
ATOM 1516 C CA . ASP A 1 184 ? 19.323 -5.317 -15.431 1.00 69.88 184 ASP A CA 1
ATOM 1517 C C . ASP A 1 184 ? 20.607 -6.041 -15.863 1.00 69.88 184 ASP A C 1
ATOM 1519 O O . ASP A 1 184 ? 20.588 -7.210 -16.259 1.00 69.88 184 ASP A O 1
ATOM 1523 N N . MET A 1 185 ? 21.733 -5.325 -15.828 1.00 62.25 185 MET A N 1
ATOM 1524 C CA . MET A 1 185 ? 23.056 -5.949 -15.841 1.00 62.25 185 MET A CA 1
ATOM 1525 C C . MET A 1 185 ? 23.356 -6.417 -14.411 1.00 62.25 185 MET A C 1
ATOM 1527 O O . MET A 1 185 ? 23.911 -5.656 -13.624 1.00 62.25 185 MET A O 1
ATOM 1531 N N . ARG A 1 186 ? 22.906 -7.643 -14.104 1.00 63.12 186 ARG A N 1
ATOM 1532 C CA . ARG A 1 186 ? 23.076 -8.448 -12.871 1.00 63.12 186 ARG A CA 1
ATOM 1533 C C . ARG A 1 186 ? 24.046 -7.905 -11.801 1.00 63.12 186 ARG A C 1
ATOM 1535 O O . ARG A 1 186 ? 25.165 -7.513 -12.104 1.00 63.12 186 ARG A O 1
ATOM 1542 N N . ALA A 1 187 ? 23.683 -8.092 -10.527 1.00 56.28 187 ALA A N 1
ATOM 1543 C CA . ALA A 1 187 ? 24.497 -7.960 -9.300 1.00 56.28 187 ALA A CA 1
ATOM 1544 C C . ALA A 1 187 ? 25.129 -6.583 -8.989 1.00 56.28 187 ALA A C 1
ATOM 1546 O O . ALA A 1 187 ? 25.298 -6.270 -7.814 1.00 56.28 187 ALA A O 1
ATOM 1547 N N . ALA A 1 188 ? 25.420 -5.738 -9.981 1.00 59.59 188 ALA A N 1
ATOM 1548 C CA . ALA A 1 188 ? 25.950 -4.389 -9.765 1.00 59.59 188 ALA A CA 1
ATOM 1549 C C . ALA A 1 188 ? 24.866 -3.361 -9.377 1.00 59.59 188 ALA A C 1
ATOM 1551 O O . ALA A 1 188 ? 25.193 -2.301 -8.851 1.00 59.59 188 ALA A O 1
ATOM 1552 N N . PHE A 1 189 ? 23.581 -3.672 -9.605 1.00 74.44 189 PHE A N 1
ATOM 1553 C CA . PHE A 1 189 ? 22.452 -2.765 -9.364 1.00 74.44 189 PHE A CA 1
ATOM 1554 C C . PHE A 1 189 ? 21.304 -3.453 -8.606 1.00 74.44 189 PHE A C 1
ATOM 1556 O O . PHE A 1 189 ? 20.248 -3.737 -9.174 1.00 74.44 189 PHE A O 1
ATOM 1563 N N . MET A 1 190 ? 21.499 -3.725 -7.310 1.00 84.19 190 MET A N 1
ATOM 1564 C CA . MET A 1 190 ? 20.507 -4.441 -6.493 1.00 84.19 190 MET A CA 1
ATOM 1565 C C . MET A 1 190 ? 19.130 -3.761 -6.451 1.00 84.19 190 MET A C 1
ATOM 1567 O O . MET A 1 190 ? 18.115 -4.460 -6.450 1.00 84.19 190 MET A O 1
ATOM 1571 N N . GLU A 1 191 ? 19.053 -2.427 -6.434 1.00 87.56 191 GLU A N 1
ATOM 1572 C CA . GLU A 1 191 ? 17.770 -1.712 -6.414 1.00 87.56 191 GLU A CA 1
ATOM 1573 C C . GLU A 1 191 ? 16.969 -1.942 -7.701 1.00 87.56 191 GLU A C 1
ATOM 1575 O O . GLU A 1 191 ? 15.749 -2.103 -7.650 1.00 87.56 191 GLU A O 1
ATOM 1580 N N . ARG A 1 192 ? 17.652 -2.028 -8.853 1.00 89.69 192 ARG A N 1
ATOM 1581 C CA . ARG A 1 192 ? 17.015 -2.318 -10.149 1.00 89.69 192 ARG A CA 1
ATOM 1582 C C . ARG A 1 192 ? 16.405 -3.708 -10.149 1.00 89.69 192 ARG A C 1
ATOM 1584 O O . ARG A 1 192 ? 15.245 -3.855 -10.526 1.00 89.69 192 ARG A O 1
ATOM 1591 N N . THR A 1 193 ? 17.167 -4.701 -9.688 1.00 90.62 193 THR A N 1
ATOM 1592 C CA . THR A 1 193 ? 16.697 -6.085 -9.583 1.00 90.62 193 THR A CA 1
ATOM 1593 C C . THR A 1 193 ? 15.487 -6.183 -8.654 1.00 90.62 193 THR A C 1
ATOM 1595 O O . THR A 1 193 ? 14.492 -6.802 -9.022 1.00 90.62 193 THR A O 1
ATOM 1598 N N . LYS A 1 194 ? 15.520 -5.516 -7.489 1.00 91.94 194 LYS A N 1
ATOM 1599 C CA . LYS A 1 194 ? 14.391 -5.490 -6.540 1.00 91.94 194 LYS A CA 1
ATOM 1600 C C . LYS A 1 194 ? 13.132 -4.863 -7.136 1.00 91.94 194 LYS A C 1
ATOM 1602 O O . LYS A 1 194 ? 12.059 -5.452 -7.038 1.00 91.94 194 LYS A O 1
ATOM 1607 N N . ALA A 1 195 ? 13.253 -3.687 -7.759 1.00 93.44 195 ALA A N 1
ATOM 1608 C CA . ALA A 1 195 ? 12.125 -3.019 -8.408 1.00 93.44 195 ALA A CA 1
ATOM 1609 C C . ALA A 1 195 ? 11.536 -3.890 -9.524 1.00 93.44 195 ALA A C 1
ATOM 1611 O O . ALA A 1 195 ? 10.324 -4.077 -9.600 1.00 93.44 195 ALA A O 1
ATOM 1612 N N . LYS A 1 196 ? 12.402 -4.472 -10.359 1.00 93.62 196 LYS A N 1
ATOM 1613 C CA . LYS A 1 196 ? 12.003 -5.335 -11.469 1.00 93.62 196 LYS A CA 1
ATOM 1614 C C . LYS A 1 196 ? 11.263 -6.588 -10.992 1.00 93.62 196 LYS A C 1
ATOM 1616 O O . LYS A 1 196 ? 10.203 -6.897 -11.529 1.00 93.62 196 LYS A O 1
ATOM 1621 N N . ASP A 1 197 ? 11.776 -7.254 -9.962 1.00 94.25 197 ASP A N 1
ATOM 1622 C CA . ASP A 1 197 ? 11.140 -8.431 -9.364 1.00 94.25 197 ASP A CA 1
ATOM 1623 C C . ASP A 1 197 ? 9.762 -8.107 -8.761 1.00 94.25 197 ASP A C 1
ATOM 1625 O O . ASP A 1 197 ? 8.795 -8.830 -9.005 1.00 94.25 197 ASP A O 1
ATOM 1629 N N . LEU A 1 198 ? 9.630 -6.986 -8.040 1.00 95.88 198 LEU A N 1
ATOM 1630 C CA . LEU A 1 198 ? 8.340 -6.571 -7.482 1.00 95.88 198 LEU A CA 1
ATOM 1631 C C . LEU A 1 198 ? 7.314 -6.262 -8.584 1.00 95.88 198 LEU A C 1
ATOM 1633 O O . LEU A 1 198 ? 6.178 -6.728 -8.508 1.00 95.88 198 LEU A O 1
ATOM 1637 N N . ILE A 1 199 ? 7.720 -5.543 -9.639 1.00 96.19 199 ILE A N 1
ATOM 1638 C CA . ILE A 1 199 ? 6.858 -5.276 -10.803 1.00 96.19 199 ILE A CA 1
ATOM 1639 C C . ILE A 1 199 ? 6.392 -6.597 -11.424 1.00 96.19 199 ILE A C 1
ATOM 1641 O O . ILE A 1 199 ? 5.209 -6.742 -11.741 1.00 96.19 199 ILE A O 1
ATOM 1645 N N . GLN A 1 200 ? 7.304 -7.567 -11.564 1.00 96.00 200 GLN A N 1
ATOM 1646 C CA . GLN A 1 200 ? 6.986 -8.892 -12.086 1.00 96.00 200 GLN A CA 1
ATOM 1647 C C . GLN A 1 200 ? 5.965 -9.638 -11.237 1.00 96.00 200 GLN A C 1
ATOM 1649 O O . GLN A 1 200 ? 4.977 -10.148 -11.772 1.00 96.00 200 GLN A O 1
ATOM 1654 N N . ARG A 1 201 ? 6.171 -9.681 -9.921 1.00 95.88 201 ARG A N 1
ATOM 1655 C CA . ARG A 1 201 ? 5.225 -10.312 -8.996 1.00 95.88 201 ARG A CA 1
ATOM 1656 C C . ARG A 1 201 ? 3.845 -9.662 -9.076 1.00 95.88 201 ARG A C 1
ATOM 1658 O O . ARG A 1 201 ? 2.850 -10.384 -9.159 1.00 95.88 201 ARG A O 1
ATOM 1665 N N . LEU A 1 202 ? 3.790 -8.331 -9.134 1.00 96.19 202 LEU A N 1
ATOM 1666 C CA . LEU A 1 202 ? 2.534 -7.592 -9.198 1.00 96.19 202 LEU A CA 1
ATOM 1667 C C . LEU A 1 202 ? 1.753 -7.885 -10.486 1.00 96.19 202 LEU A C 1
ATOM 1669 O O . LEU A 1 202 ? 0.609 -8.331 -10.402 1.00 96.19 202 LEU A O 1
ATOM 1673 N N . TYR A 1 203 ? 2.344 -7.701 -11.675 1.00 95.12 203 TYR A N 1
ATOM 1674 C CA . TYR A 1 203 ? 1.582 -7.922 -12.914 1.00 95.12 203 TYR A CA 1
ATOM 1675 C C . TYR A 1 203 ? 1.168 -9.388 -13.085 1.00 95.12 203 TYR A C 1
ATOM 1677 O O . TYR A 1 203 ? 0.081 -9.651 -13.596 1.00 95.12 203 TYR A O 1
ATOM 1685 N N . MET A 1 204 ? 1.983 -10.346 -12.620 1.00 94.25 204 MET A N 1
ATOM 1686 C CA . MET A 1 204 ? 1.620 -11.765 -12.656 1.00 94.25 204 MET A CA 1
ATOM 1687 C C . MET A 1 204 ? 0.427 -12.055 -11.744 1.00 94.25 204 MET A C 1
ATOM 1689 O O . MET A 1 204 ? -0.506 -12.733 -12.176 1.00 94.25 204 MET A O 1
ATOM 1693 N N . ARG A 1 205 ? 0.412 -11.518 -10.512 1.00 94.12 205 ARG A N 1
ATOM 1694 C CA . ARG A 1 205 ? -0.737 -11.653 -9.602 1.00 94.12 205 ARG A CA 1
ATOM 1695 C C . ARG A 1 205 ? -2.004 -11.096 -10.242 1.00 94.12 205 ARG A C 1
ATOM 1697 O O . ARG A 1 205 ? -3.007 -11.801 -10.313 1.00 94.12 205 ARG A O 1
ATOM 1704 N N . LEU A 1 206 ? -1.940 -9.863 -10.744 1.00 93.25 206 LEU A N 1
ATOM 1705 C CA . LEU A 1 206 ? -3.078 -9.191 -11.373 1.00 93.25 206 LEU A CA 1
ATOM 1706 C C . LEU A 1 206 ? -3.603 -9.975 -12.582 1.00 93.25 206 LEU A C 1
ATOM 1708 O O . LEU A 1 206 ? -4.808 -10.195 -12.691 1.00 93.25 206 LEU A O 1
ATOM 1712 N N . TYR A 1 207 ? -2.704 -10.474 -13.435 1.00 91.38 207 TYR A N 1
ATOM 1713 C CA . TYR A 1 207 ? -3.057 -11.318 -14.576 1.00 91.38 207 TYR A CA 1
ATOM 1714 C C . TYR A 1 207 ? -3.801 -12.594 -14.152 1.00 91.38 207 TYR A C 1
ATOM 1716 O O . TYR A 1 207 ? -4.795 -12.965 -14.778 1.00 91.38 207 TYR A O 1
ATOM 1724 N N . TYR A 1 208 ? -3.366 -13.273 -13.085 1.00 88.88 208 TYR A N 1
ATOM 1725 C CA . TYR A 1 208 ? -4.041 -14.487 -12.611 1.00 88.88 208 TYR A CA 1
ATOM 1726 C C . TYR A 1 208 ? -5.417 -14.214 -12.001 1.00 88.88 208 TYR A C 1
ATOM 1728 O O . TYR A 1 208 ? -6.338 -15.006 -12.225 1.00 88.88 208 TYR A O 1
ATOM 1736 N N . VAL A 1 209 ? -5.571 -13.106 -11.270 1.00 86.94 209 VAL A N 1
ATOM 1737 C CA . VAL A 1 209 ? -6.855 -12.713 -10.669 1.00 86.94 209 VAL A CA 1
ATOM 1738 C C . VAL A 1 209 ? -7.902 -12.436 -11.752 1.00 86.94 209 VAL A C 1
ATOM 1740 O O . VAL A 1 209 ? -9.035 -12.907 -11.643 1.00 86.94 209 VAL A O 1
ATOM 1743 N N . THR A 1 210 ? -7.531 -11.747 -12.835 1.00 82.06 210 THR A N 1
ATOM 1744 C CA . THR A 1 210 ? -8.461 -11.384 -13.921 1.00 82.06 210 THR A CA 1
ATOM 1745 C C . THR A 1 210 ? -8.708 -12.509 -14.924 1.00 82.06 210 THR A C 1
ATOM 1747 O O . THR A 1 210 ? -9.825 -12.664 -15.431 1.00 82.06 210 THR A O 1
ATOM 1750 N N . SER A 1 211 ? -7.700 -13.343 -15.195 1.00 75.56 211 SER A N 1
ATOM 1751 C CA . SER A 1 211 ? -7.770 -14.376 -16.239 1.00 75.56 211 SER A CA 1
ATOM 1752 C C . SER A 1 211 ? -8.624 -15.594 -15.872 1.00 75.56 211 SER A C 1
ATOM 1754 O O . SER A 1 211 ? -8.760 -16.493 -16.701 1.00 75.56 211 SER A O 1
ATOM 1756 N N . HIS A 1 212 ? -9.163 -15.686 -14.646 1.00 61.41 212 HIS A N 1
ATOM 1757 C CA . HIS A 1 212 ? -9.929 -16.842 -14.135 1.00 61.41 212 HIS A CA 1
ATOM 1758 C C . HIS A 1 212 ? -9.224 -18.205 -14.289 1.00 61.41 212 HIS A C 1
ATOM 1760 O O . HIS A 1 212 ? -9.809 -19.254 -14.019 1.00 61.41 212 HIS A O 1
ATOM 1766 N N . ARG A 1 213 ? -7.935 -18.218 -14.648 1.00 53.81 213 ARG A N 1
ATOM 1767 C CA . ARG A 1 213 ? -7.094 -19.410 -14.704 1.00 53.81 213 ARG A CA 1
ATOM 1768 C C . ARG A 1 213 ? -6.640 -19.765 -13.291 1.00 53.81 213 ARG A C 1
ATOM 1770 O O . ARG A 1 213 ? -5.446 -19.850 -13.022 1.00 53.81 213 ARG A O 1
ATOM 1777 N N . ARG A 1 214 ? -7.584 -20.051 -12.386 1.00 51.22 214 ARG A N 1
ATOM 1778 C CA . ARG A 1 214 ? -7.302 -21.093 -11.396 1.00 51.22 214 ARG A CA 1
ATOM 1779 C C . ARG A 1 214 ? -7.086 -22.329 -12.248 1.00 51.22 214 ARG A C 1
ATOM 1781 O O . ARG A 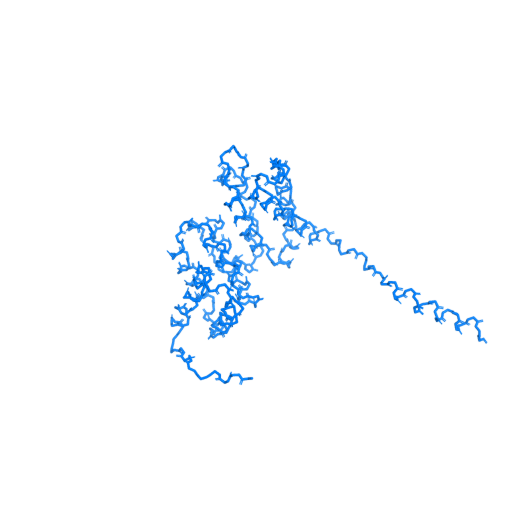1 214 ? -8.040 -22.841 -12.830 1.00 51.22 214 ARG A O 1
ATOM 1788 N N . GLY A 1 215 ? -5.819 -22.697 -12.453 1.00 47.19 215 GLY A N 1
ATOM 1789 C CA . GLY A 1 215 ? -5.480 -23.919 -13.166 1.00 47.19 215 GLY A CA 1
ATOM 1790 C C . GLY A 1 215 ? -6.402 -25.013 -12.653 1.00 47.19 215 GLY A C 1
ATOM 1791 O O . GLY A 1 215 ? -6.656 -25.053 -11.446 1.00 47.19 215 GLY A O 1
ATOM 1792 N N . LYS A 1 216 ? -6.964 -25.823 -13.564 1.00 41.47 216 LYS A N 1
ATOM 1793 C CA . LYS A 1 216 ? -7.614 -27.086 -13.198 1.00 41.47 216 LYS A CA 1
ATOM 1794 C C . LYS A 1 216 ? -6.805 -27.639 -12.041 1.00 41.47 216 LYS A C 1
ATOM 1796 O O . LYS A 1 216 ? -5.609 -27.859 -12.239 1.00 41.47 216 LYS A O 1
ATOM 1801 N N . VAL A 1 217 ? -7.419 -27.696 -10.854 1.00 42.41 217 VAL A N 1
ATOM 1802 C CA . VAL A 1 217 ? -6.792 -28.212 -9.639 1.00 42.41 217 VAL A CA 1
ATOM 1803 C C . VAL A 1 217 ? -6.015 -29.423 -10.105 1.00 42.41 217 VAL A C 1
ATOM 1805 O O . VAL A 1 217 ? -6.626 -30.318 -10.691 1.00 42.41 217 VAL A O 1
ATOM 1808 N N . GLN A 1 218 ? -4.681 -29.381 -10.006 1.00 42.66 218 GLN A N 1
ATOM 1809 C CA . GLN A 1 218 ? -3.889 -30.578 -10.224 1.00 42.66 218 GLN A CA 1
ATOM 1810 C C . GLN A 1 218 ? -4.494 -31.567 -9.248 1.00 42.66 218 GLN A C 1
ATOM 1812 O O . GLN A 1 218 ? -4.346 -31.418 -8.035 1.00 42.66 218 GLN A O 1
ATOM 1817 N N . THR A 1 219 ? -5.296 -32.484 -9.781 1.00 43.75 219 THR A N 1
ATOM 1818 C CA . THR A 1 219 ? -5.839 -33.608 -9.056 1.00 43.75 219 THR A CA 1
ATOM 1819 C C . THR A 1 219 ? -4.603 -34.253 -8.482 1.00 43.75 219 THR A C 1
ATOM 1821 O O . THR A 1 219 ? -3.752 -34.750 -9.220 1.00 43.75 219 THR A O 1
ATOM 1824 N N . SER A 1 220 ? -4.429 -34.067 -7.173 1.00 46.66 220 SER A N 1
ATOM 1825 C CA . SER A 1 220 ? -3.270 -34.542 -6.439 1.00 46.66 220 SER A CA 1
ATOM 1826 C C . SER A 1 220 ? -2.988 -35.970 -6.889 1.00 46.66 220 SER A C 1
ATOM 1828 O O . SER A 1 220 ? -3.927 -36.741 -7.085 1.00 46.66 220 SER A O 1
ATOM 1830 N N . ILE A 1 221 ? -1.723 -36.348 -7.051 1.00 53.31 221 ILE A N 1
ATOM 1831 C CA . ILE A 1 221 ? -1.336 -37.727 -7.393 1.00 53.31 221 ILE A CA 1
ATOM 1832 C C . ILE A 1 221 ? -1.968 -38.738 -6.402 1.00 53.31 221 ILE A C 1
ATOM 1834 O O . ILE A 1 221 ? -2.200 -39.893 -6.748 1.00 53.31 221 ILE A O 1
ATOM 1838 N N . LEU A 1 222 ? -2.363 -38.287 -5.202 1.00 47.47 222 LEU A N 1
ATOM 1839 C CA . LEU A 1 222 ? -3.144 -39.062 -4.231 1.00 47.47 222 LEU A CA 1
ATOM 1840 C C . LEU A 1 222 ? -4.586 -39.376 -4.682 1.00 47.47 222 LEU A C 1
ATOM 1842 O O . LEU A 1 222 ? -5.110 -40.424 -4.328 1.00 47.47 222 LEU A O 1
ATOM 1846 N N . SER A 1 223 ? -5.219 -38.518 -5.486 1.00 48.56 223 SER A N 1
ATOM 1847 C CA . SER A 1 223 ? -6.564 -38.752 -6.042 1.00 48.56 223 SER A CA 1
ATOM 1848 C C . SER A 1 223 ? -6.589 -39.823 -7.138 1.00 48.56 223 SER A C 1
ATOM 1850 O O . SER A 1 223 ? -7.595 -40.508 -7.289 1.00 48.56 223 SER A O 1
ATOM 1852 N N . TYR A 1 224 ? -5.471 -40.042 -7.842 1.00 51.41 224 TYR A N 1
ATOM 1853 C CA . TYR A 1 224 ? -5.350 -41.144 -8.803 1.00 51.41 224 TYR A CA 1
ATOM 1854 C C . TYR A 1 224 ? -5.230 -42.510 -8.116 1.00 51.41 224 TYR A C 1
ATOM 1856 O O . TYR A 1 224 ? -5.726 -43.499 -8.646 1.00 51.41 224 TYR A O 1
ATOM 1864 N N . LYS A 1 225 ? -4.636 -42.575 -6.916 1.00 49.78 225 LYS A N 1
ATOM 1865 C CA . LYS A 1 225 ? -4.485 -43.842 -6.181 1.00 49.78 225 LYS A CA 1
ATOM 1866 C C . LYS A 1 225 ? -5.794 -44.376 -5.599 1.00 49.78 225 LYS A C 1
ATOM 1868 O O . LYS A 1 225 ? -5.961 -45.589 -5.542 1.00 49.78 225 LYS A O 1
ATOM 1873 N N . ASN A 1 226 ? -6.720 -43.502 -5.205 1.00 48.19 226 ASN A N 1
ATOM 1874 C CA . ASN A 1 226 ? -7.995 -43.948 -4.637 1.00 48.19 226 ASN A CA 1
ATOM 1875 C C . ASN A 1 226 ? -8.945 -44.495 -5.710 1.00 48.19 226 ASN A C 1
ATOM 1877 O O . ASN A 1 226 ? -9.550 -45.537 -5.496 1.00 48.19 226 ASN A O 1
ATOM 1881 N N . ASN A 1 227 ? -8.993 -43.879 -6.896 1.00 48.56 227 ASN A N 1
ATOM 1882 C CA . ASN A 1 227 ? -9.852 -44.374 -7.976 1.00 48.56 227 ASN A CA 1
ATOM 1883 C C . ASN A 1 227 ? -9.369 -45.705 -8.573 1.00 48.56 227 ASN A C 1
ATOM 1885 O O . ASN A 1 227 ? -10.183 -46.459 -9.086 1.00 48.56 227 ASN A O 1
ATOM 1889 N N . GLN A 1 228 ? -8.074 -46.023 -8.494 1.00 50.38 228 GLN A N 1
ATOM 1890 C CA . GLN A 1 228 ? -7.563 -47.321 -8.950 1.00 50.38 228 GLN A CA 1
ATOM 1891 C C . GLN A 1 228 ? -7.900 -48.455 -7.969 1.00 50.38 228 GLN A C 1
ATOM 1893 O O . GLN A 1 228 ? -8.217 -49.559 -8.393 1.00 50.38 228 GLN A O 1
ATOM 1898 N N . MET A 1 229 ? -7.935 -48.170 -6.663 1.00 50.50 229 MET A N 1
ATOM 1899 C CA . MET A 1 229 ? -8.311 -49.163 -5.650 1.00 50.50 229 MET A CA 1
ATOM 1900 C C . MET A 1 229 ? -9.804 -49.515 -5.635 1.00 50.50 229 MET A C 1
ATOM 1902 O O . MET A 1 229 ? -10.152 -50.600 -5.168 1.00 50.50 229 MET A O 1
ATOM 1906 N N . ASP A 1 230 ? -10.675 -48.615 -6.092 1.00 50.00 230 ASP A N 1
ATOM 1907 C CA . ASP A 1 230 ? -12.118 -48.872 -6.145 1.00 50.00 230 ASP A CA 1
ATOM 1908 C C . ASP A 1 230 ? -12.528 -49.611 -7.431 1.00 50.00 230 ASP A C 1
ATOM 1910 O O . ASP A 1 230 ? -13.396 -50.480 -7.370 1.00 50.00 230 ASP A O 1
ATOM 1914 N N . VAL A 1 231 ? -11.834 -49.385 -8.554 1.00 53.47 231 VAL A N 1
ATOM 1915 C CA . VAL A 1 231 ? -12.049 -50.146 -9.803 1.00 53.47 231 VAL A CA 1
ATOM 1916 C C . VAL A 1 231 ? -11.594 -51.606 -9.654 1.00 53.47 231 VAL A C 1
ATOM 1918 O O . VAL A 1 231 ? -12.338 -52.519 -10.005 1.00 53.47 231 VAL A O 1
ATOM 1921 N N . ASP A 1 232 ? -10.450 -51.855 -9.007 1.00 49.25 232 ASP A N 1
ATOM 1922 C CA . ASP A 1 232 ? -9.943 -53.222 -8.776 1.00 49.25 232 ASP A CA 1
ATOM 1923 C C . ASP A 1 232 ? -10.806 -54.040 -7.782 1.00 49.25 232 ASP A C 1
ATOM 1925 O O . ASP A 1 232 ? -10.695 -55.271 -7.700 1.00 49.25 232 ASP A O 1
ATOM 1929 N N . LYS A 1 233 ? -11.673 -53.371 -7.006 1.00 50.81 233 LYS A N 1
ATOM 1930 C CA . LYS A 1 233 ? -12.637 -54.012 -6.093 1.00 50.81 233 LYS A CA 1
ATOM 1931 C C . LYS A 1 233 ? -13.970 -54.350 -6.756 1.00 50.81 233 LYS A C 1
ATOM 1933 O O . LYS A 1 233 ? -14.643 -55.261 -6.272 1.00 50.81 233 LYS A O 1
ATOM 1938 N N . GLU A 1 234 ? -14.355 -53.642 -7.816 1.00 48.53 234 GLU A N 1
ATOM 1939 C CA . GLU A 1 234 ? -15.581 -53.928 -8.572 1.00 48.53 234 GLU A CA 1
ATOM 1940 C C . GLU A 1 234 ? -15.384 -55.026 -9.625 1.00 48.53 234 GLU A C 1
ATOM 1942 O O . GLU A 1 234 ? -16.326 -55.765 -9.887 1.00 48.53 234 GLU A O 1
ATOM 1947 N N . GLU A 1 235 ? -14.170 -55.230 -10.150 1.00 47.78 235 GLU A N 1
ATOM 1948 C CA . GLU A 1 235 ? -13.883 -56.338 -11.085 1.00 47.78 235 GLU A CA 1
ATOM 1949 C C . GLU A 1 235 ? -13.693 -57.714 -10.408 1.00 47.78 235 GLU A C 1
ATOM 1951 O O . GLU A 1 235 ? -13.608 -58.730 -11.094 1.00 47.78 235 GLU A O 1
ATOM 1956 N N . ASN A 1 236 ? -13.657 -57.777 -9.070 1.00 48.22 236 ASN A N 1
ATOM 1957 C CA . ASN A 1 236 ? -13.479 -59.019 -8.297 1.00 48.22 236 ASN A CA 1
ATOM 1958 C C . ASN A 1 236 ? -14.719 -59.429 -7.469 1.00 48.22 236 ASN A C 1
ATOM 1960 O O . ASN A 1 236 ? -14.587 -60.116 -6.450 1.00 48.22 236 ASN A O 1
ATOM 1964 N N . ARG A 1 237 ? -15.924 -59.016 -7.879 1.00 40.38 237 ARG A N 1
ATOM 1965 C CA . ARG A 1 237 ? -17.208 -59.487 -7.325 1.00 40.38 237 ARG A CA 1
ATOM 1966 C C . ARG A 1 237 ? -18.081 -60.100 -8.408 1.00 40.38 237 ARG A C 1
ATOM 1968 O O . ARG A 1 237 ? -18.813 -61.049 -8.054 1.00 40.38 237 ARG A O 1
#

pLDDT: mean 81.22, std 16.19, range [34.19, 96.19]

Secondary structure (DSSP, 8-state):
-----S----SHHHHHHHHHHHHHGGGSGGGGGGHHHHHHHHHHHHHTS-HHHHHHHHHHHHHHHHHHHTT-HHHHHHHHHTS-SSHHHHHHHHHHHHHHHHGGG----HHHHHSGGGGGGGGGGGSTT-GGGS--TT--HHHHHHHHHHHHHHT--HHHHHHTHHHHHHHHHHHHHHHHH----TTS-HHHHHHHHHHHHHHHHHHHHHS---------HHHHHHHHHHHHHHTT-

Organism: NCBI:txid588596

Mean predicted aligned error: 10.0 Å

Radius of gyration: 22.23 Å; Cα contacts (8 Å, |Δi|>4): 203; chains: 1; bounding box: 46×76×53 Å

Foldseek 3Di:
DPPPDDDDDPDLVSLLVVLLVLLQQLVPVVCVVCLVVSQVVNVVSLVPDDPVCNQVSLVVSLVSNPVPVDLDLVSLLSSLVSFHPDPSSLLSSLVSLLCNLVDPVDPDGSVCLVALVSLLCVLVSLPPPPCQLDDDPPHDLQNLQSNLSSVQSNPVDLVSLQVVLVSLVSVLVSLVVSLVPQDDPPDPCVSSVNSSVSSVVRSVVSCCSHVVPPPPPPCPPVNVVVVVVVVVVVVVD

Solvent-accessible surface area (backbone atoms only — not comparable to full-atom values): 13826 Å² total; per-residue (Å²): 134,84,78,90,78,86,83,85,70,91,46,72,67,53,42,49,52,49,47,58,51,56,53,48,47,66,76,41,75,88,42,54,91,44,48,70,59,46,23,52,51,45,43,54,50,62,66,68,51,52,82,87,48,40,67,60,51,53,52,51,51,46,53,54,49,52,71,70,49,60,87,47,56,68,56,53,42,54,35,50,73,55,45,26,90,47,73,68,30,45,51,52,33,22,46,46,21,47,45,68,74,61,36,93,82,55,88,77,52,76,62,43,70,77,38,56,69,52,60,70,55,54,62,58,54,68,36,96,85,41,66,67,73,46,92,56,95,82,55,58,36,64,56,34,32,39,54,51,50,27,52,46,43,50,65,65,56,64,75,42,47,56,75,39,39,70,55,49,51,53,46,33,53,52,41,52,51,49,45,72,68,60,81,74,73,72,88,82,46,63,49,51,52,53,26,41,51,52,43,50,53,49,32,52,51,54,50,45,65,55,63,67,59,70,62,78,73,75,72,48,76,69,60,59,55,54,59,54,59,55,51,65,55,63,79,72,113

Sequence (237 aa):
MIYNRLITFSSPEEIRSAVIVFLRLPLDKRLLSLSSEIEQLLDLLLEMFEEDQWKEQTKLICDDVEFSCGSITQFKASILENLPISNRGRLLRRFLAFRFLFGLKSTFSILDVIEPEIINSLPDLFRDSLTVFKIRDETNYTDLYNYVLFLDYALDDESQLRNAKDTIEEIVNKLTHLHGRIVDMRAAFMERTKAKDLIQRLYMRLYYVTSHRRGKVQTSILSYKNNQMDVDKEENR